Protein AF-A0A151E7N5-F1 (afdb_monomer_lite)

Sequence (223 aa):
MLESFRDRIKIINFIQLNPTHSKYLYIKHKSQVTMTLKSAIIQGFRTLANPEREFENINKRSLEKILEDYIKLLLASGLLAAVIAFIFILINSTYLNLFRGINIDYWRLINYSAGISGSLFFFYLFAGTFLFFLLSLIIRIFVRRIKYTRLISVLCYSLSPILLIGWISNKLILALGIWSAFLLIVGIRQTLKEEGKISDKSSSKIRGKSSGKGKSSRKRIKR

Secondary structure (DSSP, 8-state):
-HHHHHHHHHHHHHHHT-HHHHHHHHHHHHT-----HHHHHHHHHHHHH-HHHHHHHHTTS-HHHHHHHHHHHHHHHHHHHHHHHHHHHHHHHHHHHHHH-----HHHHHHHHHHHHHHHHHHHHHHHHHHHHHHHHHHHHH-TTS-HHHHHHHHHHHHHHHHHHTTT-HHHHHHHHHHHHHHHHHHHHHHHHHHHHHHHHHHHHHHTTSSSS----------

Radius of gyration: 28.42 Å; chains: 1; bounding box: 84×42×97 Å

Foldseek 3Di:
DVVVVVVVVVVVVVCVVCVPVVVVVVVVVVPPPVQDLVNLLVLLVVCVVCVLVVLVVLVVDDLVVLVVSLVSLLLVLLLVLLVVQLVVQVVVVVCCCVPVVDDDDVVVSNVVSNVVSVVSSVVSVCCSVVVLVVVLVVVCVVQVPADSSLLSSLSSSLCSQCSNCVSPDPVVNVVSVVSSVVSSVSSSVVRVVVVVVVVVVVVVVVVVVPPPPDDDDPPDDDD

pLDDT: mean 80.56, std 15.46, range [40.38, 96.62]

Structure (mmCIF, N/CA/C/O backbone):
data_AF-A0A151E7N5-F1
#
_entry.id   AF-A0A151E7N5-F1
#
loop_
_atom_site.group_PDB
_atom_site.id
_atom_site.type_symbol
_atom_site.label_atom_id
_atom_site.label_alt_id
_atom_site.label_comp_id
_atom_site.label_asym_id
_atom_site.label_entity_id
_atom_site.label_seq_id
_atom_site.pdbx_PDB_ins_code
_atom_site.Cartn_x
_atom_site.Cartn_y
_atom_site.Cartn_z
_atom_site.occupancy
_atom_site.B_iso_or_equiv
_atom_site.auth_seq_id
_atom_site.auth_comp_id
_atom_site.auth_asym_id
_atom_site.auth_atom_id
_atom_site.pdbx_PDB_model_num
ATOM 1 N N . MET A 1 1 ? -50.826 -0.429 -0.561 1.00 56.34 1 MET A N 1
ATOM 2 C CA . MET A 1 1 ? -50.190 0.408 -1.612 1.00 56.34 1 MET A CA 1
ATOM 3 C C . MET A 1 1 ? -50.511 1.899 -1.449 1.00 56.34 1 MET A C 1
ATOM 5 O O . MET A 1 1 ? -49.592 2.703 -1.508 1.00 56.34 1 MET A O 1
ATOM 9 N N . LEU A 1 2 ? -51.765 2.276 -1.159 1.00 55.12 2 LEU A N 1
ATOM 10 C CA . LEU A 1 2 ? -52.186 3.675 -0.943 1.00 55.12 2 LEU A CA 1
ATOM 11 C C . LEU A 1 2 ? -51.589 4.353 0.311 1.00 55.12 2 LEU A C 1
ATOM 13 O O . LEU A 1 2 ? -51.308 5.549 0.279 1.00 55.12 2 LEU A O 1
ATOM 17 N N . GLU A 1 3 ? -51.304 3.610 1.385 1.00 61.72 3 GLU A N 1
ATOM 18 C CA . GLU A 1 3 ? -50.670 4.178 2.592 1.00 61.72 3 GLU A CA 1
ATOM 19 C C . GLU A 1 3 ? -49.228 4.650 2.350 1.00 61.72 3 GLU A C 1
ATOM 21 O O . GLU A 1 3 ? -48.846 5.726 2.803 1.00 61.72 3 GLU A O 1
ATOM 26 N N . SER A 1 4 ? -48.462 3.930 1.519 1.00 62.88 4 SER A N 1
ATOM 27 C CA . SER A 1 4 ? -47.097 4.331 1.136 1.00 62.88 4 SER A CA 1
ATOM 28 C C . SER A 1 4 ? -47.070 5.651 0.357 1.00 62.88 4 SER A C 1
ATOM 30 O O . SER A 1 4 ? -46.089 6.392 0.413 1.00 62.88 4 SER A O 1
ATOM 32 N N . PHE A 1 5 ? -48.155 5.971 -0.352 1.00 65.25 5 PHE A N 1
ATOM 33 C CA . PHE A 1 5 ? -48.278 7.222 -1.095 1.00 65.25 5 PHE A CA 1
ATOM 34 C C . PHE A 1 5 ? -48.627 8.399 -0.173 1.00 65.25 5 PHE A C 1
ATOM 36 O O . PHE A 1 5 ? -48.096 9.498 -0.336 1.00 65.25 5 PHE A O 1
ATOM 43 N N . ARG A 1 6 ? -49.456 8.159 0.852 1.00 68.06 6 ARG A N 1
ATOM 44 C CA . ARG A 1 6 ? -49.858 9.180 1.830 1.00 68.06 6 ARG A CA 1
ATOM 45 C C . ARG A 1 6 ? -48.682 9.666 2.681 1.00 68.06 6 ARG A C 1
ATOM 47 O O . ARG A 1 6 ? -48.576 10.865 2.942 1.00 68.06 6 ARG A O 1
ATOM 54 N N . ASP A 1 7 ? -47.772 8.765 3.041 1.00 67.56 7 ASP A N 1
ATOM 55 C CA . ASP A 1 7 ? -46.566 9.121 3.795 1.00 67.56 7 ASP A CA 1
ATOM 56 C C . ASP A 1 7 ? -45.555 9.908 2.952 1.00 67.56 7 ASP A C 1
ATOM 58 O O . ASP A 1 7 ? -44.939 10.854 3.444 1.00 67.56 7 ASP A O 1
ATOM 62 N N . ARG A 1 8 ? -45.445 9.611 1.650 1.00 64.88 8 ARG A N 1
ATOM 63 C CA . ARG A 1 8 ? -44.581 10.374 0.731 1.00 64.88 8 ARG A CA 1
ATOM 64 C C . ARG A 1 8 ? -45.066 11.814 0.537 1.00 64.88 8 ARG A C 1
ATOM 66 O O . ARG A 1 8 ? -44.240 12.723 0.504 1.00 64.88 8 ARG A O 1
ATOM 73 N N . ILE A 1 9 ? -46.380 12.048 0.492 1.00 68.38 9 ILE A N 1
ATOM 74 C CA . ILE A 1 9 ? -46.949 13.402 0.352 1.00 68.38 9 ILE A CA 1
ATOM 75 C C . ILE A 1 9 ? -46.718 14.246 1.618 1.00 68.38 9 ILE A C 1
ATOM 77 O O . ILE A 1 9 ? -46.398 15.431 1.517 1.00 68.38 9 ILE A O 1
ATOM 81 N N . LYS A 1 10 ? -46.791 13.648 2.817 1.00 64.81 10 LYS A N 1
ATOM 82 C CA . LYS A 1 10 ? -46.472 14.361 4.069 1.00 64.81 10 LYS A CA 1
ATOM 83 C C . LYS A 1 10 ? -45.016 14.823 4.125 1.00 64.81 10 LYS A C 1
ATOM 85 O O . LYS A 1 10 ? -44.755 15.930 4.588 1.00 64.81 10 LYS A O 1
ATOM 90 N N . ILE A 1 11 ? -44.082 14.012 3.624 1.00 60.62 11 ILE A N 1
ATOM 91 C CA . ILE A 1 11 ? -42.656 14.364 3.586 1.00 60.62 11 ILE A CA 1
ATOM 92 C C . ILE A 1 11 ? -42.409 15.542 2.630 1.00 60.62 11 ILE A C 1
ATOM 94 O O . ILE A 1 11 ? -41.660 16.453 2.973 1.00 60.62 11 ILE A O 1
ATOM 98 N N . ILE A 1 12 ? -43.081 15.576 1.475 1.00 60.84 12 ILE A N 1
ATOM 99 C CA . ILE A 1 12 ? -42.933 16.663 0.492 1.00 60.84 12 ILE A CA 1
ATOM 100 C C . ILE A 1 12 ? -43.477 17.990 1.046 1.00 60.84 12 ILE A C 1
ATOM 102 O O . ILE A 1 12 ? -42.786 19.008 0.977 1.00 60.84 12 ILE A O 1
ATOM 106 N N . ASN A 1 13 ? -44.652 17.978 1.684 1.00 54.81 13 ASN A N 1
ATOM 107 C CA . ASN A 1 13 ? -45.219 19.189 2.290 1.00 54.81 13 ASN A CA 1
ATOM 108 C C . ASN A 1 13 ? -44.390 19.696 3.480 1.00 54.81 13 ASN A C 1
ATOM 110 O O . ASN A 1 13 ? -44.249 20.903 3.664 1.00 54.81 13 ASN A O 1
ATOM 114 N N . PHE A 1 14 ? -43.784 18.796 4.261 1.00 57.41 14 PHE A N 1
ATOM 115 C CA . PHE A 1 14 ? -42.907 19.188 5.367 1.00 57.41 14 PHE A CA 1
ATOM 116 C C . PHE A 1 14 ? -41.616 19.872 4.882 1.00 57.41 14 PHE A C 1
ATOM 118 O O . PHE A 1 14 ? -41.106 20.770 5.549 1.00 57.41 14 PHE A O 1
ATOM 125 N N . ILE A 1 15 ? -41.105 19.497 3.703 1.00 56.00 15 ILE A N 1
ATOM 126 C CA . ILE A 1 15 ? -39.910 20.110 3.100 1.00 56.00 15 ILE A CA 1
ATOM 127 C C . ILE A 1 15 ? -40.214 21.511 2.540 1.00 56.00 15 ILE A C 1
ATOM 129 O O . ILE A 1 15 ? -39.365 22.397 2.640 1.00 56.00 15 ILE A O 1
ATOM 133 N N . GLN A 1 16 ? -41.417 21.750 2.005 1.00 56.59 16 GLN A N 1
ATOM 134 C CA . GLN A 1 16 ? -41.803 23.071 1.483 1.00 56.59 16 GLN A CA 1
ATOM 135 C C . GLN A 1 16 ? -42.076 24.118 2.574 1.00 56.59 16 GLN A C 1
ATOM 137 O O . GLN A 1 16 ? -41.848 25.303 2.345 1.00 56.59 16 GLN A O 1
ATOM 142 N N . LEU A 1 17 ? -42.518 23.707 3.765 1.00 55.78 17 LEU A N 1
ATOM 143 C CA . LEU A 1 17 ? -42.923 24.632 4.832 1.00 55.78 17 LEU A CA 1
ATOM 144 C C . LEU A 1 17 ? -41.764 25.186 5.678 1.00 55.78 17 LEU A C 1
ATOM 146 O O . LEU A 1 17 ? -42.000 26.027 6.542 1.00 55.78 17 LEU A O 1
ATOM 150 N N . ASN A 1 18 ? -40.517 24.750 5.460 1.00 48.19 18 ASN A N 1
ATOM 151 C CA . ASN A 1 18 ? -39.382 25.208 6.268 1.00 48.19 18 ASN A CA 1
ATOM 152 C C . ASN A 1 18 ? -38.101 25.424 5.427 1.00 48.19 18 ASN A C 1
ATOM 154 O O . ASN A 1 18 ? -37.168 24.613 5.473 1.00 48.19 18 ASN A O 1
ATOM 158 N N . PRO A 1 19 ? -38.017 26.518 4.641 1.00 54.03 19 PRO A N 1
ATOM 159 C CA . PRO A 1 19 ? -36.914 26.764 3.701 1.00 54.03 19 PRO A CA 1
ATOM 160 C C . PRO A 1 19 ? -35.538 26.897 4.375 1.00 54.03 19 PRO A C 1
ATOM 162 O O . PRO A 1 19 ? -34.509 26.677 3.731 1.00 54.03 19 PRO A O 1
ATOM 165 N N . THR A 1 20 ? -35.491 27.178 5.679 1.00 51.00 20 THR A N 1
ATOM 166 C CA . THR A 1 20 ? -34.255 27.213 6.475 1.00 51.00 20 THR A CA 1
ATOM 167 C C . THR A 1 20 ? -33.633 25.826 6.647 1.00 51.00 20 THR A C 1
ATOM 169 O O . THR A 1 20 ? -32.409 25.711 6.618 1.00 51.00 20 THR A O 1
ATOM 172 N N . HIS A 1 21 ? -34.430 24.752 6.716 1.00 50.31 21 HIS A N 1
ATOM 173 C CA . HIS A 1 21 ? -33.922 23.384 6.873 1.00 50.31 21 HIS A CA 1
ATOM 174 C C . HIS A 1 21 ? -33.233 22.841 5.607 1.00 50.31 21 HIS A C 1
ATOM 176 O O . HIS A 1 21 ? -32.294 22.047 5.712 1.00 50.31 21 HIS A O 1
ATOM 182 N N . SER A 1 22 ? -33.628 23.320 4.419 1.00 50.97 22 SER A N 1
ATOM 183 C CA . SER A 1 22 ? -32.987 22.951 3.145 1.00 50.97 22 SER A CA 1
ATOM 184 C C . SER A 1 22 ? -31.546 23.474 3.045 1.00 50.97 22 SER A C 1
ATOM 186 O O . SER A 1 22 ? -30.651 22.759 2.588 1.00 50.97 22 SER A O 1
ATOM 188 N N . LYS A 1 23 ? -31.282 24.679 3.575 1.00 47.41 23 LYS A N 1
ATOM 189 C CA . LYS A 1 23 ? -29.945 25.293 3.598 1.00 47.41 23 LYS A CA 1
ATOM 190 C C . LYS A 1 23 ? -28.963 24.495 4.457 1.00 47.41 23 LYS A C 1
ATOM 192 O O . LYS A 1 23 ? -27.815 24.322 4.056 1.00 47.41 23 LYS A O 1
ATOM 197 N N . TYR A 1 24 ? -29.401 23.942 5.590 1.00 49.88 24 TYR A N 1
ATOM 198 C CA . TYR A 1 24 ? -28.535 23.121 6.448 1.00 49.88 24 TYR A CA 1
ATOM 199 C C . TYR A 1 24 ? -28.187 21.760 5.828 1.00 49.88 24 TYR A C 1
ATOM 201 O O . TYR A 1 24 ? -27.063 21.288 5.999 1.00 49.88 24 TYR A O 1
ATOM 209 N N . LEU A 1 25 ? -29.100 21.151 5.063 1.00 49.62 25 LEU A N 1
ATOM 210 C CA . LEU A 1 25 ? -28.807 19.931 4.298 1.00 49.62 25 LEU A CA 1
ATOM 211 C C . LEU A 1 25 ? -27.834 20.204 3.142 1.00 49.62 25 LEU A C 1
ATOM 213 O O . LEU A 1 25 ? -26.899 19.432 2.935 1.00 49.62 25 LEU A O 1
ATOM 217 N N . TYR A 1 26 ? -27.980 21.341 2.457 1.00 47.75 26 TYR A N 1
ATOM 218 C CA . TYR A 1 26 ? -27.100 21.721 1.349 1.00 47.75 26 TYR A CA 1
ATOM 219 C C . TYR A 1 26 ? -25.682 22.098 1.816 1.00 47.75 26 TYR A C 1
ATOM 221 O O . TYR A 1 26 ? -24.691 21.716 1.194 1.00 47.75 26 TYR A O 1
ATOM 229 N N . ILE A 1 27 ? -25.553 22.789 2.956 1.00 48.09 27 ILE A N 1
ATOM 230 C CA . ILE A 1 27 ? -24.248 23.168 3.528 1.00 48.09 27 ILE A CA 1
ATOM 231 C C . ILE A 1 27 ? -23.513 21.944 4.098 1.00 48.09 27 ILE A C 1
ATOM 233 O O . ILE A 1 27 ? -22.294 21.840 3.958 1.00 48.09 27 ILE A O 1
ATOM 237 N N . LYS A 1 28 ? -24.235 20.969 4.668 1.00 41.78 28 LYS A N 1
ATOM 238 C CA . LYS A 1 28 ? -23.626 19.731 5.177 1.00 41.78 28 LYS A CA 1
ATOM 239 C C . LYS A 1 28 ? -23.101 18.824 4.056 1.00 41.78 28 LYS A C 1
ATOM 241 O O . LYS A 1 28 ? -22.123 18.118 4.275 1.00 41.78 28 LYS A O 1
ATOM 246 N N . HIS A 1 29 ? -23.688 18.889 2.857 1.00 46.22 29 HIS A N 1
ATOM 247 C CA . HIS A 1 29 ? -23.217 18.132 1.691 1.00 46.22 29 HIS A CA 1
ATOM 248 C C . HIS A 1 29 ? -22.076 18.835 0.932 1.00 46.22 29 HIS A C 1
ATOM 250 O O . HIS A 1 29 ? -21.172 18.172 0.428 1.00 46.22 29 HIS A O 1
ATOM 256 N N . LYS A 1 30 ? -22.054 20.178 0.903 1.00 40.38 30 LYS A N 1
ATOM 257 C CA . LYS A 1 30 ? -21.012 20.969 0.214 1.00 40.38 30 LYS A CA 1
ATOM 258 C C . LYS A 1 30 ? -19.683 21.060 0.982 1.00 40.38 30 LYS A C 1
ATOM 260 O O . LYS A 1 30 ? -18.695 21.555 0.452 1.00 40.38 30 LYS A O 1
ATOM 265 N N . SER A 1 31 ? -19.642 20.537 2.210 1.00 42.09 31 SER A N 1
ATOM 266 C CA . SER A 1 31 ? -18.406 20.279 2.961 1.00 42.09 31 SER A CA 1
ATOM 267 C C . SER A 1 31 ? -17.913 18.831 2.803 1.00 42.09 31 SER A C 1
ATOM 269 O O . SER A 1 31 ? -17.140 18.330 3.619 1.00 42.09 31 SER A O 1
ATOM 271 N N . GLN A 1 32 ? -18.286 18.139 1.721 1.00 48.16 32 GLN A N 1
ATOM 272 C CA . GLN A 1 32 ? -17.385 17.141 1.146 1.00 48.16 32 GLN A CA 1
ATOM 273 C C . GLN A 1 32 ? -16.192 17.891 0.554 1.00 48.16 32 GLN A C 1
ATOM 275 O O . GLN A 1 32 ? -16.104 18.142 -0.643 1.00 48.16 32 GLN A O 1
ATOM 280 N N . VAL A 1 33 ? -15.294 18.325 1.441 1.00 53.56 33 VAL A N 1
ATOM 281 C CA . VAL A 1 33 ? -13.956 18.780 1.083 1.00 53.56 33 VAL A CA 1
ATOM 282 C C . VAL A 1 33 ? -13.362 17.648 0.260 1.00 53.56 33 VAL A C 1
ATOM 284 O O . VAL A 1 33 ? -13.034 16.603 0.823 1.00 53.56 33 VAL A O 1
ATOM 287 N N . THR A 1 34 ? -13.284 17.837 -1.057 1.00 54.62 34 THR A N 1
ATOM 288 C CA . THR A 1 34 ? -12.558 16.959 -1.969 1.00 54.62 34 THR A CA 1
ATOM 289 C C . THR A 1 34 ? -11.137 16.878 -1.438 1.00 54.62 34 THR A C 1
ATOM 291 O O . THR A 1 34 ? -10.333 17.793 -1.626 1.00 54.62 34 THR A O 1
ATOM 294 N N . MET A 1 35 ? -10.856 15.833 -0.661 1.00 60.81 35 MET A N 1
ATOM 295 C CA . MET A 1 35 ? -9.549 15.644 -0.051 1.00 60.81 35 MET A CA 1
ATOM 296 C C . MET A 1 35 ? -8.572 15.417 -1.196 1.00 60.81 35 MET A C 1
ATOM 298 O O . MET A 1 35 ? -8.740 14.502 -2.003 1.00 60.81 35 MET A O 1
ATOM 302 N N . THR A 1 36 ? -7.596 16.305 -1.328 1.00 81.19 36 THR A N 1
ATOM 303 C CA . THR A 1 36 ? -6.605 16.218 -2.395 1.00 81.19 36 THR A CA 1
ATOM 304 C C . THR A 1 36 ? -5.654 15.063 -2.099 1.00 81.19 36 THR A C 1
ATOM 306 O O . THR A 1 36 ? -5.449 14.692 -0.946 1.00 81.19 36 THR A O 1
ATOM 309 N N . LEU A 1 37 ? -5.021 14.486 -3.121 1.00 79.06 37 LEU A N 1
ATOM 310 C CA . LEU A 1 37 ? -4.024 13.425 -2.923 1.00 79.06 37 LEU A CA 1
ATOM 311 C C . LEU A 1 37 ? -2.945 13.822 -1.889 1.00 79.06 37 LEU A C 1
ATOM 313 O O . LEU A 1 37 ? -2.513 13.013 -1.068 1.00 79.06 37 LEU A O 1
ATOM 317 N N . LYS A 1 38 ? -2.591 15.112 -1.866 1.00 83.44 38 LYS A N 1
ATOM 318 C CA . LYS A 1 38 ? -1.681 15.717 -0.892 1.00 83.44 38 LYS A CA 1
ATOM 319 C C . LYS A 1 38 ? -2.128 15.496 0.558 1.00 83.44 38 LYS A C 1
ATOM 321 O O . LYS A 1 38 ? -1.281 15.217 1.403 1.00 83.44 38 LYS A O 1
ATOM 326 N N . SER A 1 39 ? -3.423 15.600 0.868 1.00 81.25 39 SER A N 1
ATOM 327 C CA . SER A 1 39 ? -3.900 15.395 2.240 1.00 81.25 39 SER A CA 1
ATOM 328 C C . SER A 1 39 ? -3.778 13.939 2.681 1.00 81.25 39 SER A C 1
ATOM 330 O O . SER A 1 39 ? -3.397 13.704 3.824 1.00 81.25 39 SER A O 1
ATOM 332 N N . ALA A 1 40 ? -4.023 12.980 1.782 1.00 80.56 40 ALA A N 1
ATOM 333 C CA . ALA A 1 40 ? -3.872 11.554 2.078 1.00 80.56 40 ALA A CA 1
ATOM 334 C C . ALA A 1 40 ? -2.403 11.192 2.372 1.00 80.56 40 ALA A C 1
ATOM 336 O O . ALA A 1 40 ? -2.112 10.512 3.356 1.00 80.56 40 ALA A O 1
ATOM 337 N N . ILE A 1 41 ? -1.463 11.735 1.588 1.00 82.88 41 ILE A N 1
ATOM 338 C CA . ILE A 1 41 ? -0.018 11.546 1.800 1.00 82.88 41 ILE A CA 1
ATOM 339 C C . ILE A 1 41 ? 0.432 12.159 3.129 1.00 82.88 41 ILE A C 1
ATOM 341 O O . ILE A 1 41 ? 1.043 11.474 3.949 1.00 82.88 41 ILE A O 1
ATOM 345 N N . ILE A 1 42 ? 0.101 13.435 3.374 1.00 83.94 42 ILE A N 1
ATOM 346 C CA . ILE A 1 42 ? 0.452 14.122 4.629 1.00 83.94 42 ILE A CA 1
ATOM 347 C C . ILE A 1 42 ? -0.098 13.349 5.822 1.00 83.94 42 ILE A C 1
ATOM 349 O O . ILE A 1 42 ? 0.575 13.218 6.844 1.00 83.94 42 ILE A O 1
ATOM 353 N N . GLN A 1 43 ? -1.318 12.836 5.702 1.00 78.06 43 GLN A N 1
ATOM 354 C CA . GLN A 1 43 ? -1.922 12.082 6.776 1.00 78.06 43 GLN A CA 1
ATOM 355 C C . GLN A 1 43 ? -1.200 10.761 7.036 1.00 78.06 43 GLN A C 1
ATOM 357 O O . GLN A 1 43 ? -0.923 10.468 8.196 1.00 78.06 43 GLN A O 1
ATOM 362 N N . GLY A 1 44 ? -0.816 10.012 6.000 1.00 75.81 44 GLY A N 1
ATOM 363 C CA . GLY A 1 44 ? -0.022 8.798 6.189 1.00 75.81 44 GLY A CA 1
ATOM 364 C C . GLY A 1 44 ? 1.330 9.073 6.867 1.00 75.81 44 GLY A C 1
ATOM 365 O O . GLY A 1 44 ? 1.717 8.338 7.775 1.00 75.81 44 GLY A O 1
ATOM 366 N N . PHE A 1 45 ? 1.995 10.189 6.542 1.00 82.31 45 PHE A N 1
ATOM 367 C CA . PHE A 1 45 ? 3.199 10.633 7.263 1.00 82.31 45 PHE A CA 1
ATOM 368 C C . PHE A 1 45 ? 2.925 11.051 8.715 1.00 82.31 45 PHE A C 1
ATOM 370 O O . PHE A 1 45 ? 3.736 10.784 9.601 1.00 82.31 45 PHE A O 1
ATOM 377 N N . ARG A 1 46 ? 1.776 11.668 9.009 1.00 82.69 46 ARG A N 1
ATOM 378 C CA . ARG A 1 46 ? 1.391 11.978 10.397 1.00 82.69 46 ARG A CA 1
ATOM 379 C C . ARG A 1 46 ? 1.130 10.721 11.217 1.00 82.69 46 ARG A C 1
ATOM 381 O O . ARG A 1 46 ? 1.543 10.670 12.372 1.00 82.69 46 ARG A O 1
ATOM 388 N N . THR A 1 47 ? 0.506 9.706 10.620 1.00 76.38 47 THR A N 1
ATOM 389 C CA . THR A 1 47 ? 0.299 8.400 11.262 1.00 76.38 47 THR A CA 1
ATOM 390 C C . THR A 1 47 ? 1.629 7.726 11.596 1.00 76.38 47 THR A C 1
ATOM 392 O O . THR A 1 47 ? 1.742 7.106 12.649 1.00 76.38 47 THR A O 1
ATOM 395 N N . LEU A 1 48 ? 2.650 7.899 10.751 1.00 78.44 48 LEU A N 1
ATOM 396 C CA . LEU A 1 48 ? 4.014 7.444 11.032 1.00 78.44 48 LEU A CA 1
ATOM 397 C C . LEU A 1 48 ? 4.637 8.164 12.240 1.00 78.44 48 LEU A C 1
ATOM 399 O O . LEU A 1 48 ? 5.278 7.517 13.061 1.00 78.44 48 LEU A O 1
ATOM 403 N N . ALA A 1 49 ? 4.432 9.478 12.367 1.00 83.19 49 ALA A N 1
ATOM 404 C CA . ALA A 1 49 ? 5.058 10.285 13.416 1.00 83.19 49 ALA A CA 1
ATOM 405 C C . ALA A 1 49 ? 4.377 10.175 14.794 1.00 83.19 49 ALA A C 1
ATOM 407 O O . ALA A 1 49 ? 5.059 10.156 15.811 1.00 83.19 49 ALA A O 1
ATOM 408 N N . ASN A 1 50 ? 3.040 10.149 14.849 1.00 85.75 50 ASN A N 1
ATOM 409 C CA . ASN A 1 50 ? 2.270 10.131 16.101 1.00 85.75 50 ASN A CA 1
ATOM 410 C C . ASN A 1 50 ? 1.030 9.228 15.979 1.00 85.75 50 ASN A C 1
ATOM 412 O O . ASN A 1 50 ? -0.098 9.727 15.873 1.00 85.75 50 ASN A O 1
ATOM 416 N N . PRO A 1 51 ? 1.208 7.897 16.011 1.00 81.44 51 PRO A N 1
ATOM 417 C CA . PRO A 1 51 ? 0.132 6.957 15.717 1.00 81.44 51 PRO A CA 1
ATOM 418 C C .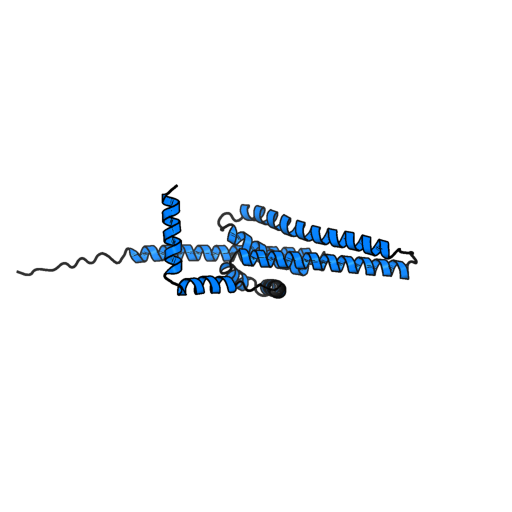 PRO A 1 51 ? -1.014 7.034 16.725 1.00 81.44 51 PRO A C 1
ATOM 420 O O . PRO A 1 51 ? -2.178 6.999 16.335 1.00 81.44 51 PRO A O 1
ATOM 423 N N . GLU A 1 52 ? -0.710 7.210 18.012 1.00 83.38 52 GLU A N 1
ATOM 424 C CA . GLU A 1 52 ? -1.730 7.193 19.061 1.00 83.38 52 GLU A CA 1
ATOM 425 C C . GLU A 1 52 ? -2.760 8.319 18.925 1.00 83.38 52 GLU A C 1
ATOM 427 O O . GLU A 1 52 ? -3.955 8.080 19.083 1.00 83.38 52 GLU A O 1
ATOM 432 N N . ARG A 1 53 ? -2.308 9.538 18.606 1.00 82.75 53 ARG A N 1
ATOM 433 C CA . ARG A 1 53 ? -3.192 10.702 18.435 1.00 82.75 53 ARG A CA 1
ATOM 434 C C . ARG A 1 53 ? -4.035 10.594 17.169 1.00 82.75 53 ARG A C 1
ATOM 436 O O . ARG A 1 53 ? -5.181 11.037 17.146 1.00 82.75 53 ARG A O 1
ATOM 443 N N . GLU A 1 54 ? -3.472 10.022 16.107 1.00 83.56 54 GLU A N 1
ATOM 444 C CA . GLU A 1 54 ? -4.203 9.830 14.857 1.00 83.56 54 GLU A CA 1
ATOM 445 C C . GLU A 1 54 ? -5.292 8.764 15.014 1.00 83.56 54 GLU A C 1
ATOM 447 O O . GLU A 1 54 ? -6.414 9.001 14.577 1.00 83.56 54 GLU A O 1
ATOM 452 N N . PHE A 1 55 ? -5.042 7.661 15.724 1.00 83.25 55 PHE A N 1
ATOM 453 C CA . PHE A 1 55 ? -6.077 6.658 16.011 1.00 83.25 55 PHE A CA 1
ATOM 454 C C . PHE A 1 55 ? -7.243 7.196 16.861 1.00 83.25 55 PHE A C 1
ATOM 456 O O . PHE A 1 55 ? -8.399 6.901 16.547 1.00 83.25 55 PHE A O 1
ATOM 463 N N . GLU A 1 56 ? -6.998 8.092 17.822 1.00 81.75 56 GLU A N 1
ATOM 464 C CA . GLU A 1 56 ? -8.082 8.804 18.525 1.00 81.75 56 GLU A CA 1
ATOM 465 C C . GLU A 1 56 ? -8.909 9.711 17.593 1.00 81.75 56 GLU A C 1
ATOM 467 O O . GLU A 1 56 ? -10.120 9.884 17.768 1.00 81.75 56 GLU A O 1
ATOM 472 N N . ASN A 1 57 ? -8.278 10.302 16.576 1.00 81.94 57 ASN A N 1
ATOM 473 C CA . ASN A 1 57 ? -8.968 11.124 15.581 1.00 81.94 57 ASN A CA 1
ATOM 474 C C . ASN A 1 57 ? -9.709 10.283 14.533 1.00 81.94 57 ASN A C 1
ATOM 476 O O . ASN A 1 57 ? -10.756 10.704 14.037 1.00 81.94 57 ASN A O 1
ATOM 480 N N . ILE A 1 58 ? -9.208 9.089 14.221 1.00 76.06 58 ILE A N 1
ATOM 481 C CA . ILE A 1 58 ? -9.813 8.139 13.283 1.00 76.06 58 ILE A CA 1
ATOM 482 C C . ILE A 1 58 ? -11.179 7.676 13.779 1.00 76.06 58 ILE A C 1
ATOM 484 O O . ILE A 1 58 ? -12.122 7.630 12.992 1.00 76.06 58 ILE A O 1
ATOM 488 N N . ASN A 1 59 ? -11.331 7.442 15.085 1.00 72.81 59 ASN A N 1
ATOM 489 C CA . ASN A 1 59 ? -12.614 7.045 15.672 1.00 72.81 59 ASN A CA 1
ATOM 490 C C . ASN A 1 59 ? -13.713 8.115 15.534 1.00 72.81 59 ASN A C 1
ATOM 492 O O . ASN A 1 59 ? -14.895 7.809 15.698 1.00 72.81 59 ASN A O 1
ATOM 496 N N . LYS A 1 60 ? -13.343 9.357 15.192 1.00 82.56 60 LYS A N 1
ATOM 497 C CA . LYS A 1 60 ? -14.269 10.470 14.923 1.00 82.56 60 LYS A CA 1
ATOM 498 C C . LYS A 1 60 ? -14.604 10.633 13.435 1.00 82.56 60 LYS A C 1
ATOM 500 O O . LYS A 1 60 ? -15.521 11.384 13.108 1.00 82.56 60 LYS A O 1
ATOM 505 N N . ARG A 1 61 ? -13.865 9.984 12.527 1.00 83.25 61 ARG A N 1
ATOM 506 C CA . ARG A 1 61 ? -14.064 10.087 11.071 1.00 83.25 61 ARG A CA 1
ATOM 507 C C . ARG A 1 61 ? -15.039 9.026 10.561 1.00 83.25 61 ARG A C 1
ATOM 509 O O . ARG A 1 61 ? -15.168 7.951 11.139 1.00 83.25 61 ARG A O 1
ATOM 516 N N . SER A 1 62 ? -15.715 9.324 9.450 1.00 88.00 62 SER A N 1
ATOM 517 C CA . SER A 1 62 ? -16.534 8.335 8.746 1.00 88.00 62 SER A CA 1
ATOM 518 C C . SER A 1 62 ? -15.654 7.298 8.047 1.00 88.00 62 SER A C 1
ATOM 520 O O . SER A 1 62 ? -14.574 7.619 7.547 1.00 88.00 62 SER A O 1
ATOM 522 N N . LEU A 1 63 ? -16.140 6.056 7.984 1.00 86.81 63 LEU A N 1
ATOM 523 C CA . LEU A 1 63 ? -15.464 4.957 7.288 1.00 86.81 63 LEU A CA 1
ATOM 524 C C . LEU A 1 63 ? -15.240 5.273 5.804 1.00 86.81 63 LEU A C 1
ATOM 526 O O . LEU A 1 63 ? -14.170 4.992 5.281 1.00 86.81 63 LEU A O 1
ATOM 530 N N . GLU A 1 64 ? -16.216 5.913 5.160 1.00 88.06 64 GLU A N 1
ATOM 531 C CA . GLU A 1 64 ? -16.140 6.331 3.755 1.00 88.06 64 GLU A CA 1
ATOM 532 C C . GLU A 1 64 ? -14.897 7.178 3.478 1.00 88.06 64 GLU A C 1
ATOM 534 O O . GLU A 1 64 ? -14.147 6.890 2.551 1.00 88.06 64 GLU A O 1
ATOM 539 N N . LYS A 1 65 ? -14.623 8.169 4.337 1.00 87.25 65 LYS A N 1
ATOM 540 C CA . LYS A 1 65 ? -13.479 9.071 4.173 1.00 87.25 65 LYS A CA 1
ATOM 541 C C . LYS A 1 65 ? -12.146 8.339 4.326 1.00 87.25 65 LYS A C 1
ATOM 543 O O . LYS A 1 65 ? -11.188 8.626 3.623 1.00 87.25 65 LYS A O 1
ATOM 548 N N . ILE A 1 66 ? -12.093 7.385 5.252 1.00 88.81 66 ILE A N 1
ATOM 549 C CA . ILE A 1 66 ? -10.894 6.584 5.520 1.00 88.81 66 ILE A CA 1
ATOM 550 C C . ILE A 1 66 ? -10.603 5.645 4.349 1.00 88.81 66 ILE A C 1
ATOM 552 O O . ILE A 1 66 ? -9.455 5.507 3.930 1.00 88.81 66 ILE A O 1
ATOM 556 N N . LEU A 1 67 ? -11.648 5.016 3.815 1.00 91.00 67 LEU A N 1
ATOM 557 C CA . LEU A 1 67 ? -11.537 4.149 2.654 1.00 91.00 67 LEU A CA 1
ATOM 558 C C . LEU A 1 67 ? -11.125 4.946 1.409 1.00 91.00 67 LEU A C 1
ATOM 560 O O . LEU A 1 67 ? -10.279 4.492 0.646 1.00 91.00 67 LEU A O 1
ATOM 564 N N . GLU A 1 68 ? -11.667 6.152 1.232 1.00 90.75 68 GLU A N 1
ATOM 565 C CA . GLU A 1 68 ? -11.272 7.072 0.164 1.00 90.75 68 GLU A CA 1
ATOM 566 C C . GLU A 1 68 ? -9.782 7.444 0.256 1.00 90.75 68 GLU A C 1
ATOM 568 O O . GLU A 1 68 ? -9.073 7.389 -0.751 1.00 90.75 68 GLU A O 1
ATOM 573 N N . ASP A 1 69 ? -9.287 7.768 1.456 1.00 89.25 69 ASP A N 1
ATOM 574 C CA . ASP A 1 69 ? -7.868 8.060 1.694 1.00 89.25 69 ASP A CA 1
ATOM 575 C C . ASP A 1 69 ? -6.983 6.850 1.337 1.00 89.25 69 ASP A C 1
ATOM 577 O O . ASP A 1 69 ? -5.960 7.000 0.662 1.00 89.25 69 ASP A O 1
ATOM 581 N N . TYR A 1 70 ? -7.405 5.642 1.725 1.00 91.56 70 TYR A N 1
ATOM 582 C CA . TYR A 1 70 ? -6.714 4.394 1.395 1.00 91.56 70 TYR A CA 1
ATOM 583 C C . TYR A 1 70 ? -6.672 4.134 -0.117 1.00 91.56 70 TYR A C 1
ATOM 585 O O . TYR A 1 70 ? -5.604 3.865 -0.664 1.00 91.56 70 TYR A O 1
ATOM 593 N N . ILE A 1 71 ? -7.806 4.258 -0.815 1.00 93.38 71 ILE A N 1
ATOM 594 C CA . ILE A 1 71 ? -7.886 4.038 -2.268 1.00 93.38 71 ILE A CA 1
ATOM 595 C C . ILE A 1 71 ? -6.995 5.038 -3.012 1.00 93.38 71 ILE A C 1
ATOM 597 O O . ILE A 1 71 ? -6.280 4.655 -3.936 1.00 93.38 71 ILE A O 1
ATOM 601 N N . LYS A 1 72 ? -6.980 6.310 -2.596 1.00 92.62 72 LYS A N 1
ATOM 602 C CA . LYS A 1 72 ? -6.098 7.328 -3.187 1.00 92.62 72 LYS A CA 1
ATOM 603 C C . LYS A 1 72 ? -4.624 6.999 -2.984 1.00 92.62 72 LYS A C 1
ATOM 605 O O . LYS A 1 72 ? -3.846 7.137 -3.925 1.00 92.62 72 LYS A O 1
ATOM 610 N N . LEU A 1 73 ? -4.239 6.554 -1.787 1.00 91.69 73 LEU A N 1
ATOM 611 C CA . LEU A 1 73 ? -2.873 6.105 -1.511 1.00 91.69 73 LEU A CA 1
ATOM 612 C C . LEU A 1 73 ? -2.501 4.874 -2.342 1.00 91.69 73 LEU A C 1
ATOM 614 O O . LEU A 1 73 ? -1.387 4.799 -2.859 1.00 91.69 73 LEU A O 1
ATOM 618 N N . LEU A 1 74 ? -3.427 3.934 -2.520 1.00 94.00 74 LEU A N 1
ATOM 619 C CA . LEU A 1 74 ? -3.216 2.748 -3.342 1.00 94.00 74 LEU A CA 1
ATOM 620 C C . LEU A 1 74 ? -3.024 3.104 -4.823 1.00 94.00 74 LEU A C 1
ATOM 622 O O . LEU A 1 74 ? -2.068 2.649 -5.445 1.00 94.00 74 LEU A O 1
ATOM 626 N N . LEU A 1 75 ? -3.872 3.977 -5.370 1.00 94.12 75 LEU A N 1
ATOM 627 C CA . LEU A 1 75 ? -3.732 4.471 -6.742 1.00 94.12 75 LEU A CA 1
ATOM 628 C C . LEU A 1 75 ? -2.414 5.222 -6.940 1.00 94.12 75 LEU A C 1
ATOM 630 O O . LEU A 1 75 ? -1.707 4.979 -7.914 1.00 94.12 75 LEU A O 1
ATOM 634 N N . ALA A 1 76 ? -2.065 6.113 -6.010 1.00 92.25 76 ALA A N 1
ATOM 635 C CA . ALA A 1 76 ? -0.838 6.891 -6.101 1.00 92.25 76 ALA A CA 1
ATOM 636 C C . ALA A 1 76 ? 0.413 6.017 -5.992 1.00 92.25 76 ALA A C 1
ATOM 638 O O . ALA A 1 76 ? 1.338 6.191 -6.777 1.00 92.25 76 ALA A O 1
ATOM 639 N N . SER A 1 77 ? 0.434 5.061 -5.062 1.00 92.12 77 SER A N 1
ATOM 640 C CA . SER A 1 77 ? 1.557 4.132 -4.902 1.00 92.12 77 SER A CA 1
ATOM 641 C C . SER A 1 77 ? 1.722 3.215 -6.110 1.00 92.12 77 SER A C 1
ATOM 643 O O . SER A 1 77 ? 2.836 3.084 -6.612 1.00 92.12 77 SER A O 1
ATOM 645 N N . GLY A 1 78 ? 0.628 2.654 -6.635 1.00 94.31 78 GLY A N 1
ATOM 646 C CA . GLY A 1 78 ? 0.658 1.849 -7.854 1.00 94.31 78 GLY A CA 1
ATOM 647 C C . GLY A 1 78 ? 1.165 2.645 -9.056 1.00 94.31 78 GLY A C 1
ATOM 648 O O . GLY A 1 78 ? 2.030 2.168 -9.788 1.00 94.31 78 GLY A O 1
ATOM 649 N N . LEU A 1 79 ? 0.665 3.873 -9.250 1.00 94.81 79 LEU A N 1
ATOM 650 C CA . LEU A 1 79 ? 1.086 4.735 -10.359 1.00 94.81 79 LEU A CA 1
ATOM 651 C C . LEU A 1 79 ? 2.572 5.084 -10.253 1.00 94.81 79 LEU A C 1
ATOM 653 O O . LEU A 1 79 ? 3.305 5.020 -11.236 1.00 94.81 79 LEU A O 1
ATOM 657 N N . LEU A 1 80 ? 3.025 5.429 -9.051 1.00 93.19 80 LEU A N 1
ATOM 658 C CA . LEU A 1 80 ? 4.404 5.823 -8.815 1.00 93.19 80 LEU A CA 1
ATOM 659 C C . LEU A 1 80 ? 5.369 4.642 -8.997 1.00 93.19 80 LEU A C 1
ATOM 661 O O . LEU A 1 80 ? 6.397 4.795 -9.655 1.00 93.19 80 LEU A O 1
ATOM 665 N N . ALA A 1 81 ? 5.004 3.449 -8.517 1.00 92.19 81 ALA A N 1
ATOM 666 C CA . ALA A 1 81 ? 5.758 2.222 -8.762 1.00 92.19 81 ALA A CA 1
ATOM 667 C C . ALA A 1 81 ? 5.860 1.906 -10.265 1.00 92.19 81 ALA A C 1
ATOM 669 O O . ALA A 1 81 ? 6.939 1.578 -10.759 1.00 92.19 81 ALA A O 1
ATOM 670 N N . ALA A 1 82 ? 4.762 2.069 -11.009 1.00 94.88 82 ALA A N 1
ATOM 671 C CA . ALA A 1 82 ? 4.723 1.843 -12.449 1.00 94.88 82 ALA A CA 1
ATOM 672 C C . ALA A 1 82 ? 5.628 2.821 -13.217 1.00 94.88 82 ALA A C 1
ATOM 674 O O . ALA A 1 82 ? 6.417 2.394 -14.064 1.00 94.88 82 ALA A O 1
ATOM 675 N N . VAL A 1 83 ? 5.567 4.118 -12.898 1.00 95.56 83 VAL A N 1
ATOM 676 C CA . VAL A 1 83 ? 6.410 5.154 -13.521 1.00 95.56 83 VAL A CA 1
ATOM 677 C C . VAL A 1 83 ? 7.890 4.901 -13.242 1.00 95.56 83 VAL A C 1
ATOM 679 O O . VAL A 1 83 ? 8.714 4.970 -14.152 1.00 95.56 83 VAL A O 1
ATOM 682 N N . ILE A 1 84 ? 8.241 4.562 -12.002 1.00 93.50 84 ILE A N 1
ATOM 683 C CA . ILE A 1 84 ? 9.632 4.284 -11.635 1.00 93.50 84 ILE A CA 1
ATOM 684 C C . ILE A 1 84 ? 10.142 3.032 -12.343 1.00 93.50 84 ILE A C 1
ATOM 686 O O . ILE A 1 84 ? 11.248 3.057 -12.876 1.00 93.50 84 ILE A O 1
ATOM 690 N N . ALA A 1 85 ? 9.340 1.967 -12.407 1.00 92.88 85 ALA A N 1
ATOM 691 C CA . ALA A 1 85 ? 9.701 0.760 -13.143 1.00 92.88 85 ALA A CA 1
ATOM 692 C C . ALA A 1 85 ? 9.940 1.060 -14.631 1.00 92.88 85 ALA A C 1
ATOM 694 O O . ALA A 1 85 ? 10.934 0.607 -15.194 1.00 92.88 85 ALA A O 1
ATOM 695 N N . PHE A 1 86 ? 9.081 1.877 -15.248 1.00 96.06 86 PHE A N 1
ATOM 696 C CA . PHE A 1 86 ? 9.243 2.311 -16.635 1.00 96.06 86 PHE A CA 1
ATOM 697 C C . PHE A 1 86 ? 10.580 3.035 -16.851 1.00 96.06 86 PHE A C 1
ATOM 699 O O . PHE A 1 86 ? 11.369 2.642 -17.709 1.00 96.06 86 PHE A O 1
ATOM 706 N N . ILE A 1 87 ? 10.871 4.047 -16.026 1.00 95.75 87 ILE A N 1
ATOM 707 C CA . ILE A 1 87 ? 12.122 4.818 -16.098 1.00 95.75 87 ILE A CA 1
ATOM 708 C C . ILE A 1 87 ? 13.335 3.911 -15.866 1.00 95.75 87 ILE A C 1
ATOM 710 O O . ILE A 1 87 ? 14.319 3.989 -16.601 1.00 95.75 87 ILE A O 1
ATOM 714 N N . PHE A 1 88 ? 13.265 3.022 -14.875 1.00 94.06 88 PHE A N 1
ATOM 715 C CA 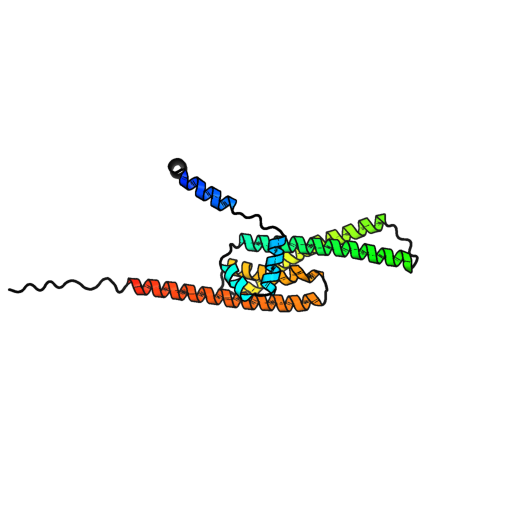. PHE A 1 88 ? 14.347 2.101 -14.545 1.00 94.06 88 PHE A CA 1
ATOM 716 C C . PHE A 1 88 ? 14.686 1.170 -15.716 1.00 94.06 88 PHE A C 1
ATOM 718 O O . PHE A 1 88 ? 15.862 0.998 -16.036 1.00 94.06 88 PHE A O 1
ATOM 725 N N . ILE A 1 89 ? 13.677 0.621 -16.402 1.00 94.31 89 ILE A N 1
ATOM 726 C CA . ILE A 1 89 ? 13.884 -0.238 -17.578 1.00 94.31 89 ILE A CA 1
ATOM 727 C C . ILE A 1 89 ? 14.553 0.545 -18.713 1.00 94.31 89 ILE A C 1
ATOM 729 O O . ILE A 1 89 ? 15.499 0.039 -19.324 1.00 94.31 89 ILE A O 1
ATOM 733 N N . LEU A 1 90 ? 14.113 1.781 -18.973 1.00 94.94 90 LEU A N 1
ATOM 734 C CA . LEU A 1 90 ? 14.699 2.627 -20.016 1.00 94.94 90 LEU A CA 1
ATOM 735 C C . LEU A 1 90 ? 16.162 2.981 -19.723 1.00 94.94 90 LEU A C 1
ATOM 737 O O . LEU A 1 90 ? 17.011 2.845 -20.607 1.00 94.94 90 LEU A O 1
ATOM 741 N N . ILE A 1 91 ? 16.474 3.387 -18.489 1.00 95.12 91 ILE A N 1
ATOM 742 C CA . ILE A 1 91 ? 17.845 3.716 -18.074 1.00 95.12 91 ILE A CA 1
ATOM 743 C C . ILE A 1 91 ? 18.736 2.477 -18.172 1.00 95.12 91 ILE A C 1
ATOM 745 O O . ILE A 1 91 ? 19.805 2.540 -18.776 1.00 95.12 91 ILE A O 1
ATOM 749 N N . ASN A 1 92 ? 18.285 1.342 -17.631 1.00 92.38 92 ASN A N 1
ATOM 750 C CA . ASN A 1 92 ? 19.063 0.106 -17.637 1.00 92.38 92 ASN A CA 1
ATOM 751 C C . ASN A 1 92 ? 19.339 -0.386 -19.067 1.00 92.38 92 ASN A C 1
ATOM 753 O O . ASN A 1 92 ? 20.448 -0.804 -19.383 1.00 92.38 92 ASN A O 1
ATOM 757 N N . SER A 1 93 ? 18.360 -0.274 -19.962 1.00 91.19 93 SER A N 1
ATOM 758 C CA . SER A 1 93 ? 18.528 -0.669 -21.365 1.00 91.19 93 SER A CA 1
ATOM 759 C C . SER A 1 93 ? 19.444 0.290 -22.127 1.00 91.19 93 SER A C 1
ATOM 761 O O . SER A 1 93 ? 20.291 -0.151 -22.898 1.00 91.19 93 SER A O 1
ATOM 763 N N . THR A 1 94 ? 19.344 1.596 -21.866 1.00 91.31 94 THR A N 1
ATOM 764 C CA . THR A 1 94 ? 20.251 2.598 -22.451 1.00 91.31 94 THR A CA 1
ATOM 765 C C . THR A 1 94 ? 21.692 2.373 -21.996 1.00 91.31 94 THR A C 1
ATOM 767 O O . THR A 1 94 ? 22.610 2.426 -22.811 1.00 91.31 94 THR A O 1
ATOM 770 N N . TYR A 1 95 ? 21.890 2.043 -20.717 1.00 92.25 95 TYR A N 1
ATOM 771 C CA . TYR A 1 95 ? 23.190 1.649 -20.179 1.00 92.25 95 TYR A CA 1
ATOM 772 C C . TYR A 1 95 ? 23.748 0.405 -20.893 1.00 92.25 95 TYR A C 1
ATOM 774 O O . TYR A 1 95 ? 24.906 0.394 -21.305 1.00 92.25 95 TYR A O 1
ATOM 782 N N . LEU A 1 96 ? 22.925 -0.627 -21.108 1.00 89.94 96 LEU A N 1
ATOM 783 C CA . LEU A 1 96 ? 23.345 -1.832 -21.831 1.00 89.94 96 LEU A CA 1
ATOM 784 C C . LEU A 1 96 ? 23.714 -1.549 -23.296 1.00 89.94 96 LEU A C 1
ATOM 786 O O . LEU A 1 96 ? 24.699 -2.105 -23.775 1.00 89.94 96 LEU A O 1
ATOM 790 N N . ASN A 1 97 ? 22.979 -0.675 -23.990 1.00 89.44 97 ASN A N 1
ATOM 791 C CA . ASN A 1 97 ? 23.314 -0.292 -25.364 1.00 89.44 97 ASN A CA 1
ATOM 792 C C . ASN A 1 97 ? 24.675 0.426 -25.424 1.00 89.44 97 ASN A C 1
ATOM 794 O O . ASN A 1 97 ? 25.576 -0.006 -26.139 1.00 89.44 97 ASN A O 1
ATOM 798 N N . LEU A 1 98 ? 24.864 1.462 -24.596 1.00 89.19 98 LEU A N 1
ATOM 799 C CA . LEU A 1 98 ? 26.075 2.291 -24.608 1.00 89.19 98 LEU A CA 1
ATOM 800 C C . LEU A 1 98 ? 27.339 1.535 -24.180 1.00 89.19 98 LEU A C 1
ATOM 802 O O . LEU A 1 98 ? 28.387 1.703 -24.794 1.00 89.19 98 LEU A O 1
ATOM 806 N N . PHE A 1 99 ? 27.257 0.715 -23.129 1.00 91.62 99 PHE A N 1
ATOM 807 C CA . PHE A 1 99 ? 28.445 0.097 -22.526 1.00 91.62 99 PHE A CA 1
ATOM 808 C C . PHE A 1 99 ? 28.703 -1.340 -22.979 1.00 91.62 99 PHE A C 1
ATOM 810 O O . PHE A 1 99 ? 29.802 -1.849 -22.765 1.00 91.62 99 PHE A O 1
ATOM 817 N N . ARG A 1 100 ? 27.716 -2.019 -23.577 1.00 85.19 100 ARG A N 1
ATOM 818 C CA . ARG A 1 100 ? 27.870 -3.405 -24.057 1.00 85.19 100 ARG A CA 1
ATOM 819 C C . ARG A 1 100 ? 27.673 -3.564 -25.562 1.00 85.19 100 ARG A C 1
ATOM 821 O O . ARG A 1 100 ? 27.752 -4.688 -26.046 1.00 85.19 100 ARG A O 1
ATOM 828 N N . GLY A 1 101 ? 27.416 -2.474 -26.290 1.00 86.50 101 GLY A N 1
ATOM 829 C CA . GLY A 1 101 ? 27.269 -2.487 -27.749 1.00 86.50 101 GLY A CA 1
ATOM 830 C C . GLY A 1 101 ? 26.069 -3.298 -28.247 1.00 86.50 101 GLY A C 1
ATOM 831 O O . GLY A 1 101 ? 26.061 -3.749 -29.390 1.00 86.50 101 GLY A O 1
ATOM 832 N N . ILE A 1 102 ? 25.068 -3.534 -27.393 1.00 87.94 102 ILE A N 1
ATOM 833 C CA . ILE A 1 102 ? 23.858 -4.271 -27.765 1.00 87.94 102 ILE A CA 1
ATOM 834 C C . ILE A 1 102 ? 22.942 -3.314 -28.522 1.00 87.94 102 ILE A C 1
ATOM 836 O O . ILE A 1 102 ? 22.393 -2.402 -27.916 1.00 87.94 102 ILE A O 1
ATOM 840 N N . ASN A 1 103 ? 22.730 -3.543 -29.818 1.00 89.25 103 ASN A N 1
ATOM 841 C CA . ASN A 1 103 ? 21.824 -2.717 -30.613 1.00 89.25 103 ASN A CA 1
ATOM 842 C C . ASN A 1 103 ? 20.360 -2.972 -30.201 1.00 89.25 103 ASN A C 1
ATOM 844 O O . ASN A 1 103 ? 19.816 -4.050 -30.449 1.00 89.25 103 ASN A O 1
ATOM 848 N N . ILE A 1 104 ? 19.736 -1.996 -29.538 1.00 89.25 104 ILE A N 1
ATOM 849 C CA . ILE A 1 104 ? 18.362 -2.094 -29.030 1.00 89.25 104 ILE A CA 1
ATOM 850 C C . ILE A 1 104 ? 17.428 -1.252 -29.899 1.00 89.25 104 ILE A C 1
ATOM 852 O O . ILE A 1 104 ? 17.632 -0.053 -30.071 1.00 89.25 104 ILE A O 1
ATOM 856 N N . ASP A 1 105 ? 16.341 -1.867 -30.368 1.00 94.31 105 ASP A N 1
ATOM 857 C CA . ASP A 1 105 ? 15.214 -1.148 -30.963 1.00 94.31 105 ASP A CA 1
ATOM 858 C C . ASP A 1 105 ? 14.416 -0.417 -29.868 1.00 94.31 105 ASP A C 1
ATOM 860 O O . ASP A 1 105 ? 13.651 -1.020 -29.104 1.00 94.31 105 ASP A O 1
ATOM 864 N N . TYR A 1 106 ? 14.610 0.901 -29.786 1.00 90.88 106 TYR A N 1
ATOM 865 C CA . TYR A 1 106 ? 13.996 1.758 -28.773 1.00 90.88 106 TYR A CA 1
ATOM 866 C C . TYR A 1 106 ? 12.466 1.800 -28.849 1.00 90.88 106 TYR A C 1
ATOM 868 O O . TYR A 1 106 ? 11.819 1.929 -27.809 1.00 90.88 106 TYR A O 1
ATOM 876 N N . TRP A 1 107 ? 11.861 1.636 -30.029 1.00 94.75 107 TRP A N 1
ATOM 877 C CA . TRP A 1 107 ? 10.399 1.614 -30.149 1.00 94.75 107 TRP A CA 1
ATOM 878 C C . TRP A 1 107 ? 9.816 0.357 -29.517 1.00 94.75 107 TRP A C 1
ATOM 880 O O . TRP A 1 107 ? 8.868 0.422 -28.726 1.00 94.75 107 TRP A O 1
ATOM 890 N N . ARG A 1 108 ? 10.437 -0.792 -29.800 1.00 93.12 108 ARG A N 1
ATOM 891 C CA . ARG A 1 108 ? 10.070 -2.062 -29.173 1.00 93.12 108 ARG A CA 1
ATOM 892 C C . ARG A 1 108 ? 10.312 -2.028 -27.664 1.00 93.12 108 ARG A C 1
ATOM 894 O O . ARG A 1 108 ? 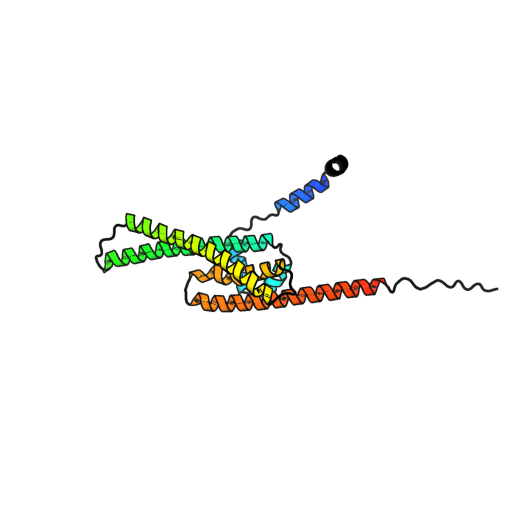9.479 -2.527 -26.907 1.00 93.12 108 ARG A O 1
ATOM 901 N N . LEU A 1 109 ? 11.403 -1.400 -27.221 1.00 93.81 109 LEU A N 1
ATOM 902 C CA . LEU A 1 109 ? 11.710 -1.222 -25.803 1.00 93.81 109 LEU A CA 1
ATOM 903 C C . LEU A 1 109 ? 10.659 -0.372 -25.079 1.00 93.81 109 LEU A C 1
ATOM 905 O O . LEU A 1 109 ? 10.235 -0.749 -23.987 1.00 93.81 109 LEU A O 1
ATOM 909 N N . ILE A 1 110 ? 10.228 0.753 -25.658 1.00 94.94 110 ILE A N 1
ATOM 910 C CA . ILE A 1 110 ? 9.197 1.615 -25.062 1.00 94.94 110 ILE A CA 1
ATOM 911 C C . ILE A 1 110 ? 7.891 0.837 -24.892 1.00 94.94 110 ILE A C 1
ATOM 913 O O . ILE A 1 110 ? 7.321 0.843 -23.801 1.00 94.94 110 ILE A O 1
ATOM 917 N N . ASN A 1 111 ? 7.449 0.116 -25.928 1.00 96.38 111 ASN A N 1
ATOM 918 C CA . ASN A 1 111 ? 6.222 -0.681 -25.866 1.00 96.38 111 ASN A CA 1
ATOM 919 C C . ASN A 1 111 ? 6.314 -1.792 -24.803 1.00 96.38 111 ASN A C 1
ATOM 921 O O . ASN A 1 111 ? 5.415 -1.963 -23.980 1.00 96.38 111 ASN A O 1
ATOM 925 N N . TYR A 1 112 ? 7.448 -2.495 -24.752 1.00 95.12 112 TYR A N 1
ATOM 926 C CA . TYR A 1 112 ? 7.709 -3.512 -23.732 1.00 95.12 112 TYR A CA 1
ATOM 927 C C . TYR A 1 112 ? 7.705 -2.929 -22.310 1.00 95.12 112 TYR A C 1
ATOM 929 O O . TYR A 1 112 ? 7.067 -3.472 -21.407 1.00 95.12 112 TYR A O 1
ATOM 937 N N . SER A 1 113 ? 8.363 -1.784 -22.118 1.00 95.94 113 SER A N 1
ATOM 938 C CA . SER A 1 113 ? 8.436 -1.091 -20.826 1.00 95.94 113 SER A CA 1
ATOM 939 C C . SER A 1 113 ? 7.058 -0.605 -20.377 1.00 95.94 113 SER A C 1
ATOM 941 O O . SER A 1 113 ? 6.718 -0.730 -19.200 1.00 95.94 113 SER A O 1
ATOM 943 N N . ALA A 1 114 ? 6.243 -0.094 -21.305 1.00 95.81 114 ALA A N 1
ATOM 944 C CA . ALA A 1 114 ? 4.869 0.316 -21.038 1.00 95.81 114 ALA A CA 1
ATOM 945 C C . ALA A 1 114 ? 3.994 -0.881 -20.634 1.00 95.81 114 ALA A C 1
ATOM 947 O O . ALA A 1 114 ? 3.240 -0.782 -19.667 1.00 95.81 114 ALA A O 1
ATOM 948 N N . GLY A 1 115 ? 4.149 -2.029 -21.304 1.00 96.19 115 GLY A N 1
ATOM 949 C CA . GLY A 1 115 ? 3.462 -3.273 -20.949 1.00 96.19 115 GLY A CA 1
ATOM 950 C C . GLY A 1 115 ? 3.791 -3.749 -19.530 1.00 96.19 115 GLY A C 1
ATOM 951 O O . GLY A 1 115 ? 2.882 -4.015 -18.742 1.00 96.19 115 GLY A O 1
ATOM 952 N N . ILE A 1 116 ? 5.079 -3.788 -19.165 1.00 94.25 116 ILE A N 1
ATOM 953 C CA . ILE A 1 116 ? 5.506 -4.157 -17.804 1.00 94.25 116 ILE A CA 1
ATOM 954 C C . ILE A 1 116 ? 4.985 -3.159 -16.774 1.00 94.25 116 ILE A C 1
ATOM 956 O O . ILE A 1 116 ? 4.422 -3.561 -15.759 1.00 94.25 116 ILE A O 1
ATOM 960 N N . SER A 1 117 ? 5.161 -1.862 -17.027 1.00 96.12 117 SER A N 1
ATOM 961 C CA . SER A 1 117 ? 4.721 -0.791 -16.131 1.00 96.12 117 SER A CA 1
ATOM 962 C C . SER A 1 117 ? 3.209 -0.850 -15.881 1.00 96.12 117 SER A C 1
ATOM 964 O O . SER A 1 117 ? 2.771 -0.829 -14.730 1.00 96.12 117 SER A O 1
ATOM 966 N N . GLY A 1 118 ? 2.412 -1.031 -16.939 1.00 96.38 118 GLY A N 1
ATOM 967 C CA . GLY A 1 118 ? 0.965 -1.203 -16.844 1.00 96.38 118 GLY A CA 1
ATOM 968 C C . GLY A 1 118 ? 0.574 -2.453 -16.056 1.00 96.38 118 GLY A C 1
ATOM 969 O O . GLY A 1 118 ? -0.255 -2.376 -15.149 1.00 96.38 118 GLY A O 1
ATOM 970 N N . SER A 1 119 ? 1.212 -3.596 -16.327 1.00 96.62 119 SER A N 1
ATOM 971 C CA . SER A 1 119 ? 0.983 -4.821 -15.549 1.00 96.62 119 SER A CA 1
ATOM 972 C C . SER A 1 119 ? 1.321 -4.628 -14.070 1.00 96.62 119 SER A C 1
ATOM 974 O O . SER A 1 119 ? 0.602 -5.125 -13.206 1.00 96.62 119 SER A O 1
ATOM 976 N N . LEU A 1 120 ? 2.397 -3.901 -13.766 1.00 93.94 120 LEU A N 1
ATOM 977 C CA . LEU A 1 120 ? 2.833 -3.625 -12.402 1.00 93.94 120 LEU A CA 1
ATOM 978 C C . LEU A 1 120 ? 1.833 -2.713 -11.679 1.00 93.94 120 LEU A C 1
ATOM 980 O O . LEU A 1 120 ? 1.466 -3.003 -10.545 1.00 93.94 120 LEU A O 1
ATOM 984 N N . PHE A 1 121 ? 1.306 -1.684 -12.347 1.00 95.94 121 PHE A N 1
ATOM 985 C CA . PHE A 1 121 ? 0.221 -0.854 -11.814 1.00 95.94 121 PHE A CA 1
ATOM 986 C C . PHE A 1 121 ? -0.989 -1.698 -11.385 1.00 95.94 121 PHE A C 1
ATOM 988 O O . PHE A 1 121 ? -1.413 -1.637 -10.228 1.00 95.94 121 PHE A O 1
ATOM 995 N N . PHE A 1 122 ? -1.516 -2.533 -12.288 1.00 96.31 122 PHE A N 1
ATOM 996 C CA . PHE A 1 122 ? -2.666 -3.391 -11.987 1.00 96.31 122 PHE A CA 1
ATOM 997 C C . PHE A 1 122 ? -2.353 -4.433 -10.916 1.00 96.31 122 PHE A C 1
ATOM 999 O O . PHE A 1 122 ? -3.201 -4.699 -10.064 1.00 96.31 122 PHE A O 1
ATOM 1006 N N . PHE A 1 123 ? -1.136 -4.978 -10.911 1.00 94.00 123 PHE A N 1
ATOM 1007 C CA . PHE A 1 123 ? -0.689 -5.889 -9.867 1.00 94.00 123 PHE A CA 1
ATOM 1008 C C . PHE A 1 123 ? -0.719 -5.224 -8.488 1.00 94.00 123 PHE A C 1
ATOM 1010 O O . PHE A 1 123 ? -1.230 -5.825 -7.551 1.00 94.00 123 PHE A O 1
ATOM 1017 N N . TYR A 1 124 ? -0.255 -3.977 -8.352 1.00 92.44 124 TYR A N 1
ATOM 1018 C CA . TYR A 1 124 ? -0.321 -3.247 -7.082 1.00 92.44 124 TYR A CA 1
ATOM 1019 C C . TYR A 1 124 ? -1.763 -2.988 -6.633 1.00 92.44 124 TYR A C 1
ATOM 1021 O O . TYR A 1 124 ? -2.071 -3.176 -5.456 1.00 92.44 124 TYR A O 1
ATOM 1029 N N . LEU A 1 125 ? -2.664 -2.611 -7.547 1.00 95.25 125 LEU A N 1
ATOM 1030 C CA . LEU A 1 125 ? -4.083 -2.430 -7.218 1.00 95.25 125 LEU A CA 1
ATOM 1031 C C . LEU A 1 125 ? -4.737 -3.738 -6.762 1.00 95.25 125 LEU A C 1
ATOM 1033 O O . LEU A 1 125 ? -5.437 -3.769 -5.745 1.00 95.25 125 LEU A O 1
ATOM 1037 N N . PHE A 1 126 ? -4.485 -4.819 -7.500 1.00 95.75 126 PHE A N 1
ATOM 1038 C CA . PHE A 1 126 ? -4.990 -6.145 -7.178 1.00 95.75 126 PHE A CA 1
ATOM 1039 C C . PHE A 1 126 ? -4.427 -6.633 -5.844 1.00 95.75 126 PHE A C 1
ATOM 1041 O O . PHE A 1 126 ? -5.191 -6.954 -4.941 1.00 95.75 126 PHE A O 1
ATOM 1048 N N . ALA A 1 127 ? -3.105 -6.620 -5.674 1.00 92.31 127 ALA A N 1
ATOM 1049 C CA . ALA A 1 127 ? -2.447 -7.057 -4.452 1.00 92.31 127 ALA A CA 1
ATOM 1050 C C . ALA A 1 127 ? -2.880 -6.214 -3.249 1.00 92.31 127 ALA A C 1
ATOM 1052 O O . ALA A 1 127 ? -3.188 -6.775 -2.205 1.00 92.31 127 ALA A O 1
ATOM 1053 N N . GLY A 1 128 ? -2.973 -4.889 -3.382 1.00 92.38 128 GLY A N 1
ATOM 1054 C CA . GLY A 1 128 ? -3.410 -4.013 -2.296 1.00 92.38 128 GLY A CA 1
ATOM 1055 C C . GLY A 1 128 ? -4.828 -4.328 -1.825 1.00 92.38 128 GLY A C 1
ATOM 1056 O O . GLY A 1 128 ? -5.047 -4.555 -0.636 1.00 92.38 128 GLY A O 1
ATOM 1057 N N . THR A 1 129 ? -5.783 -4.416 -2.755 1.00 94.38 129 THR A N 1
ATOM 1058 C CA . THR A 1 129 ? -7.186 -4.725 -2.428 1.00 94.38 129 THR A CA 1
ATOM 1059 C C . THR A 1 129 ? -7.376 -6.160 -1.936 1.00 94.38 129 THR A C 1
ATOM 1061 O O . THR A 1 129 ? -8.057 -6.382 -0.933 1.00 94.38 129 THR A O 1
ATOM 1064 N N . PHE A 1 130 ? -6.740 -7.132 -2.591 1.00 94.38 130 PHE A N 1
ATOM 1065 C CA . PHE A 1 130 ? -6.810 -8.544 -2.227 1.00 94.38 130 PHE A CA 1
ATOM 1066 C C . PHE A 1 130 ? -6.182 -8.811 -0.857 1.00 94.38 130 PHE A C 1
ATOM 1068 O O . PHE A 1 130 ? -6.786 -9.469 -0.012 1.00 94.38 130 PHE A O 1
ATOM 1075 N N . LEU A 1 131 ? -4.992 -8.263 -0.600 1.00 91.69 131 LEU A N 1
ATOM 1076 C CA . LEU A 1 131 ? -4.285 -8.447 0.665 1.00 91.69 131 LEU A CA 1
ATOM 1077 C C . LEU A 1 131 ? -5.015 -7.731 1.801 1.00 91.69 131 LEU A C 1
ATOM 1079 O O . LEU A 1 131 ? -5.139 -8.303 2.878 1.00 91.69 131 LEU A O 1
ATOM 1083 N N . PHE A 1 132 ? -5.590 -6.549 1.552 1.00 93.88 132 PHE A N 1
ATOM 1084 C CA . PHE A 1 132 ? -6.490 -5.883 2.497 1.00 93.88 132 PHE A CA 1
ATOM 1085 C C . PHE A 1 132 ? -7.691 -6.765 2.866 1.00 93.88 132 PHE A C 1
ATOM 1087 O O . PHE A 1 132 ? -7.986 -6.950 4.050 1.00 93.88 132 PHE A O 1
ATOM 1094 N N . PHE A 1 133 ? -8.354 -7.352 1.867 1.00 94.50 133 PHE A N 1
ATOM 1095 C CA . PHE A 1 133 ? -9.474 -8.264 2.081 1.00 94.50 133 PHE A CA 1
ATOM 1096 C C . PHE A 1 133 ? -9.055 -9.494 2.900 1.00 94.50 133 PHE A C 1
ATOM 1098 O O . PHE A 1 133 ? -9.686 -9.800 3.915 1.00 94.50 133 PHE A O 1
ATOM 1105 N N . LEU A 1 134 ? -7.952 -10.148 2.530 1.00 93.75 134 LEU A N 1
ATOM 1106 C CA . LEU A 1 134 ? -7.424 -11.315 3.236 1.00 93.75 134 LEU A CA 1
ATOM 1107 C C . LEU A 1 134 ? -7.073 -10.990 4.698 1.00 93.75 134 LEU A C 1
ATOM 1109 O O . LEU A 1 134 ? -7.486 -11.707 5.611 1.00 93.75 134 LEU A O 1
ATOM 1113 N N . LEU A 1 135 ? -6.362 -9.881 4.937 1.00 92.25 135 LEU A N 1
ATOM 1114 C CA . LEU A 1 135 ? -5.993 -9.441 6.285 1.00 92.25 135 LEU A CA 1
ATOM 1115 C C . LEU A 1 135 ? -7.235 -9.166 7.134 1.00 92.25 135 LEU A C 1
ATOM 1117 O O . LEU A 1 135 ? -7.286 -9.560 8.299 1.00 92.25 135 LEU A O 1
ATOM 1121 N N . SER A 1 136 ? -8.255 -8.534 6.545 1.00 93.50 136 SER A N 1
ATOM 1122 C CA . SER A 1 136 ? -9.513 -8.246 7.238 1.00 93.50 136 SER A CA 1
ATOM 1123 C C . SER A 1 136 ? -10.209 -9.516 7.730 1.00 93.50 136 SER A C 1
ATOM 1125 O O . SER A 1 136 ? -10.735 -9.536 8.845 1.00 93.50 136 SER A O 1
ATOM 1127 N N . LEU A 1 137 ? -10.146 -10.598 6.947 1.00 93.00 137 LEU A N 1
ATOM 1128 C CA . LEU A 1 137 ? -10.710 -11.894 7.306 1.00 93.00 137 LEU A CA 1
ATOM 1129 C C . LEU A 1 137 ? -9.910 -12.544 8.437 1.00 93.00 137 LEU A C 1
ATOM 1131 O O . LEU A 1 137 ? -10.494 -12.942 9.446 1.00 93.00 137 LEU A O 1
ATOM 1135 N N . ILE A 1 138 ? -8.581 -12.588 8.306 1.00 92.94 138 ILE A N 1
ATOM 1136 C CA . ILE A 1 138 ? -7.684 -13.188 9.304 1.00 92.94 138 ILE A CA 1
ATOM 1137 C C . ILE A 1 138 ? -7.838 -12.481 10.654 1.00 92.94 138 ILE A C 1
ATOM 1139 O O . ILE A 1 138 ? -8.084 -13.122 11.673 1.00 92.94 138 ILE A O 1
ATOM 1143 N N . ILE A 1 139 ? -7.757 -11.151 10.681 1.00 91.44 139 ILE A N 1
ATOM 1144 C CA . ILE A 1 139 ? -7.795 -10.391 11.937 1.00 91.44 139 ILE A CA 1
ATOM 1145 C C . ILE A 1 139 ? -9.165 -10.486 12.606 1.00 91.44 139 ILE A C 1
ATOM 1147 O O . ILE A 1 139 ? -9.251 -10.524 13.835 1.00 91.44 139 ILE A O 1
ATOM 1151 N N . ARG A 1 140 ? -10.246 -10.596 11.828 1.00 89.00 140 ARG A N 1
ATOM 1152 C CA . ARG A 1 140 ? -11.592 -10.786 12.377 1.00 89.00 140 ARG A CA 1
ATOM 1153 C C . ARG A 1 140 ? -11.719 -12.073 13.197 1.00 89.00 140 ARG A C 1
ATOM 1155 O O . ARG A 1 140 ? -12.492 -12.092 14.156 1.00 89.00 140 ARG A O 1
ATOM 1162 N N . ILE A 1 141 ? -10.955 -13.118 12.873 1.00 91.44 141 ILE A N 1
ATOM 1163 C CA . ILE A 1 141 ? -10.920 -14.360 13.662 1.00 91.44 141 ILE A CA 1
ATOM 1164 C C . ILE A 1 141 ? -10.364 -14.084 15.066 1.00 91.44 141 ILE A C 1
ATOM 1166 O O . ILE A 1 141 ? -10.936 -14.558 16.049 1.00 91.44 141 ILE A O 1
ATOM 1170 N N . PHE A 1 142 ? -9.305 -13.274 15.162 1.00 89.50 142 PHE A N 1
ATOM 1171 C CA . PHE A 1 142 ? -8.646 -12.927 16.425 1.00 89.50 142 PHE A CA 1
ATOM 1172 C C . PHE A 1 142 ? -9.409 -11.870 17.236 1.00 89.50 142 PHE A C 1
ATOM 1174 O O . PHE A 1 142 ? -9.403 -11.901 18.465 1.00 89.50 142 PHE A O 1
ATOM 1181 N N . VAL A 1 143 ? -10.096 -10.940 16.569 1.00 88.00 143 VAL A N 1
ATOM 1182 C CA . VAL A 1 143 ? -10.677 -9.744 17.195 1.00 88.00 143 VAL A CA 1
ATOM 1183 C C . VAL A 1 143 ? -12.204 -9.741 17.062 1.00 88.00 143 VAL A C 1
ATOM 1185 O O . VAL A 1 143 ? -12.807 -8.867 16.445 1.00 88.00 143 VAL A O 1
ATOM 1188 N N . ARG A 1 144 ? -12.862 -10.734 17.676 1.00 85.62 144 ARG A N 1
ATOM 1189 C CA . ARG A 1 144 ? -14.326 -10.923 17.570 1.00 85.62 144 ARG A CA 1
ATOM 1190 C C . ARG A 1 144 ? -15.173 -9.839 18.246 1.00 85.62 144 ARG A C 1
ATOM 1192 O O . ARG A 1 144 ? -16.348 -9.709 17.923 1.00 85.62 144 ARG A O 1
ATOM 1199 N N . ARG A 1 145 ? -14.617 -9.099 19.212 1.00 85.56 145 ARG A N 1
ATOM 1200 C CA . ARG A 1 145 ? -15.379 -8.141 20.039 1.00 85.56 145 ARG A CA 1
ATOM 1201 C C . ARG A 1 145 ? -15.575 -6.770 19.386 1.00 85.56 145 ARG A C 1
ATOM 1203 O O . ARG A 1 145 ? -16.504 -6.067 19.762 1.00 85.56 145 ARG A O 1
ATOM 1210 N N . ILE A 1 146 ? -14.733 -6.404 18.419 1.00 86.75 146 ILE A N 1
ATOM 1211 C CA . ILE A 1 146 ? -14.736 -5.065 17.815 1.00 86.75 146 ILE A CA 1
ATOM 1212 C C . ILE A 1 146 ? -15.683 -5.035 16.615 1.00 86.75 146 ILE A C 1
ATOM 1214 O O . ILE A 1 146 ? -15.741 -5.973 15.817 1.00 86.75 146 ILE A O 1
ATOM 1218 N N . LYS A 1 147 ? -16.415 -3.928 16.447 1.00 89.00 147 LYS A N 1
ATOM 1219 C CA . LYS A 1 147 ? -17.260 -3.711 15.263 1.00 89.00 147 LYS A CA 1
ATOM 1220 C C . LYS A 1 147 ? -16.427 -3.757 13.977 1.00 89.00 147 LYS A C 1
ATOM 1222 O O . LYS A 1 147 ? -15.400 -3.089 13.871 1.00 89.00 147 LYS A O 1
ATOM 1227 N N . TYR A 1 148 ? -16.932 -4.460 12.962 1.00 87.12 148 TYR A N 1
ATOM 1228 C CA . TYR A 1 148 ? -16.241 -4.656 11.679 1.00 87.12 148 TYR A CA 1
ATOM 1229 C C . TYR A 1 148 ? -15.828 -3.341 10.994 1.00 87.12 148 TYR A C 1
ATOM 1231 O O . TYR A 1 148 ? -14.728 -3.236 10.462 1.00 87.12 148 TYR A O 1
ATOM 1239 N N . THR A 1 149 ? -16.664 -2.303 11.079 1.00 87.75 149 THR A N 1
ATOM 1240 C CA . THR A 1 149 ? -16.360 -0.980 10.511 1.00 87.75 149 THR A CA 1
ATOM 1241 C C . THR A 1 149 ? -15.130 -0.335 11.150 1.00 87.75 149 THR A C 1
ATOM 1243 O O . THR A 1 149 ? -14.283 0.208 10.450 1.00 87.75 149 THR A O 1
ATOM 1246 N N . ARG A 1 150 ? -14.974 -0.437 12.474 1.00 88.69 150 ARG A N 1
ATOM 1247 C CA . ARG A 1 150 ? -13.787 0.079 13.175 1.00 88.69 150 ARG A CA 1
ATOM 1248 C C . ARG A 1 150 ? -12.540 -0.720 12.832 1.00 88.69 150 ARG A C 1
ATOM 1250 O O . ARG A 1 150 ? -11.474 -0.135 12.679 1.00 88.69 150 ARG A O 1
ATOM 1257 N N . LEU A 1 151 ? -12.686 -2.034 12.677 1.00 90.81 151 LEU A N 1
ATOM 1258 C CA . LEU A 1 151 ? -11.582 -2.901 12.284 1.00 90.81 151 LEU A CA 1
ATOM 1259 C C . LEU A 1 151 ? -11.036 -2.519 10.902 1.00 90.81 151 LEU A C 1
ATOM 1261 O O . LEU A 1 151 ? -9.827 -2.374 10.749 1.00 90.81 151 LEU A O 1
ATOM 1265 N N . ILE A 1 152 ? -11.927 -2.292 9.932 1.00 92.12 152 ILE A N 1
ATOM 1266 C CA . ILE A 1 152 ? -11.567 -1.786 8.601 1.00 92.12 152 ILE A CA 1
ATOM 1267 C C . ILE A 1 152 ? -10.816 -0.459 8.706 1.00 92.12 152 ILE A C 1
ATOM 1269 O O . ILE A 1 152 ? -9.755 -0.316 8.105 1.00 92.12 152 ILE A O 1
ATOM 1273 N N . SER A 1 153 ? -11.325 0.490 9.496 1.00 90.81 153 SER A N 1
ATOM 1274 C CA . SER A 1 153 ? -10.662 1.782 9.679 1.00 90.81 153 SER A CA 1
ATOM 1275 C C . SER A 1 153 ? -9.237 1.622 10.208 1.00 90.81 153 SER A C 1
ATOM 1277 O O . SER A 1 153 ? -8.317 2.227 9.668 1.00 90.81 153 SER A O 1
ATOM 1279 N N . VAL A 1 154 ? -9.034 0.782 11.228 1.00 91.50 154 VAL A N 1
ATOM 1280 C CA . VAL A 1 154 ? -7.696 0.511 11.775 1.00 91.50 154 VAL A CA 1
ATOM 1281 C C . VAL A 1 154 ? -6.786 -0.112 10.716 1.00 91.50 154 VAL A C 1
ATOM 1283 O O . VAL A 1 154 ? -5.640 0.311 10.578 1.00 91.50 154 VAL A O 1
ATOM 1286 N N . LEU A 1 155 ? -7.311 -1.056 9.935 1.00 92.81 155 LEU A N 1
ATOM 1287 C CA . LEU A 1 155 ? -6.578 -1.742 8.874 1.00 92.81 155 LEU A CA 1
ATOM 1288 C C . LEU A 1 155 ? -6.114 -0.817 7.751 1.00 92.81 155 LEU A C 1
ATOM 1290 O O . LEU A 1 155 ? -4.961 -0.891 7.327 1.00 92.81 155 LEU A O 1
ATOM 1294 N N . CYS A 1 156 ? -6.993 0.069 7.282 1.00 91.88 156 CYS A N 1
ATOM 1295 C CA . CYS A 1 156 ? -6.646 1.046 6.254 1.00 91.88 156 CYS A CA 1
ATOM 1296 C C . CYS A 1 156 ? -5.460 1.913 6.695 1.00 91.88 156 CYS A C 1
ATOM 1298 O O . CYS A 1 156 ? -4.553 2.146 5.904 1.00 91.88 156 CYS A O 1
ATOM 1300 N N . TYR A 1 157 ? -5.432 2.340 7.962 1.00 88.19 157 TYR A N 1
ATOM 1301 C CA . TYR A 1 157 ? -4.343 3.166 8.487 1.00 88.19 157 TYR A CA 1
ATOM 1302 C C . TYR A 1 157 ? -3.070 2.392 8.785 1.00 88.19 157 TYR A C 1
ATOM 1304 O O . TYR A 1 157 ? -1.980 2.918 8.559 1.00 88.19 157 TYR A O 1
ATOM 1312 N N . SER A 1 158 ? -3.180 1.163 9.290 1.00 91.69 158 SER A N 1
ATOM 1313 C CA . SER A 1 158 ? -1.995 0.361 9.583 1.00 91.69 158 SER A CA 1
ATOM 1314 C C . SER A 1 158 ? -1.227 0.013 8.309 1.00 91.69 158 SER A C 1
ATOM 1316 O O . SER A 1 158 ? -0.005 -0.038 8.353 1.00 91.69 158 SER A O 1
ATOM 1318 N N . LEU A 1 159 ? -1.922 -0.151 7.177 1.00 91.31 159 LEU A N 1
ATOM 1319 C CA . LEU A 1 159 ? -1.323 -0.436 5.868 1.00 91.31 159 LEU A CA 1
ATOM 1320 C C . LEU A 1 159 ? -0.766 0.803 5.141 1.00 91.31 159 LEU A C 1
ATOM 1322 O O . LEU A 1 159 ? 0.024 0.650 4.208 1.00 91.31 159 LEU A O 1
ATOM 1326 N N . SER A 1 160 ? -1.113 2.023 5.565 1.00 89.44 160 SER A N 1
ATOM 1327 C CA . SER A 1 160 ? -0.640 3.269 4.938 1.00 89.44 160 SER A CA 1
ATOM 1328 C C . SER A 1 160 ? 0.889 3.377 4.781 1.00 89.44 160 SER A C 1
ATOM 1330 O O . SER A 1 160 ? 1.329 3.801 3.713 1.00 89.44 160 SER A O 1
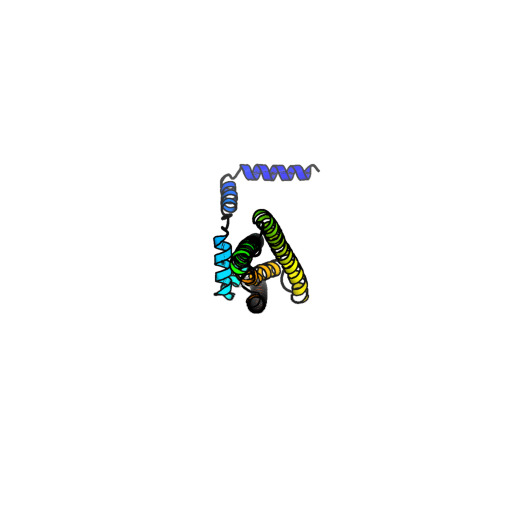ATOM 1332 N N . PRO A 1 161 ? 1.733 2.987 5.760 1.00 86.19 161 PRO A N 1
ATOM 1333 C CA . PRO A 1 161 ? 3.192 3.007 5.611 1.00 86.19 161 PRO A CA 1
ATOM 1334 C C . PRO A 1 161 ? 3.705 2.127 4.472 1.00 86.19 161 PRO A C 1
ATOM 1336 O O . PRO A 1 161 ? 4.598 2.531 3.727 1.00 86.19 161 PRO A O 1
ATOM 1339 N N . ILE A 1 162 ? 3.126 0.931 4.330 1.00 90.75 162 ILE A N 1
ATOM 1340 C CA . ILE A 1 162 ? 3.495 -0.016 3.275 1.00 90.75 162 ILE A CA 1
ATOM 1341 C C . ILE A 1 162 ? 3.131 0.580 1.916 1.00 90.75 162 ILE A C 1
ATOM 1343 O O . ILE A 1 162 ? 3.929 0.511 0.989 1.00 90.75 162 ILE A O 1
ATOM 1347 N N . LEU A 1 163 ? 1.973 1.232 1.803 1.00 89.00 163 LEU A N 1
ATOM 1348 C CA . LEU A 1 163 ? 1.569 1.900 0.565 1.00 89.00 163 LEU A CA 1
ATOM 1349 C C . LEU A 1 163 ? 2.468 3.097 0.231 1.00 89.00 163 LEU A C 1
ATOM 1351 O O . LEU A 1 163 ? 2.853 3.276 -0.920 1.00 89.00 163 LEU A O 1
ATOM 1355 N N . LEU A 1 164 ? 2.839 3.905 1.226 1.00 87.50 164 LEU A N 1
ATOM 1356 C CA . LEU A 1 164 ? 3.640 5.110 1.004 1.00 87.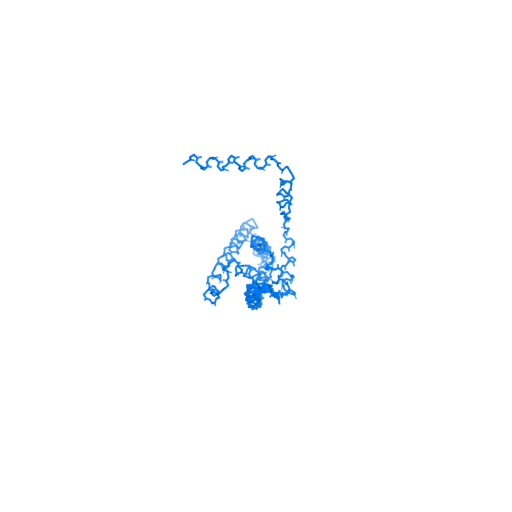50 164 LEU A CA 1
ATOM 1357 C C . LEU A 1 164 ? 5.089 4.821 0.608 1.00 87.50 164 LEU A C 1
ATOM 1359 O O . LEU A 1 164 ? 5.641 5.560 -0.202 1.00 87.50 164 LEU A O 1
ATOM 1363 N N . ILE A 1 165 ? 5.711 3.801 1.204 1.00 87.56 165 ILE A N 1
ATOM 1364 C CA . ILE A 1 165 ? 7.172 3.605 1.156 1.00 87.56 165 ILE A CA 1
ATOM 1365 C C . ILE A 1 165 ? 7.540 2.223 0.583 1.00 87.56 165 ILE A C 1
ATOM 1367 O O . ILE A 1 165 ? 8.677 1.995 0.171 1.00 87.56 165 ILE A O 1
ATOM 1371 N N . GLY A 1 166 ? 6.589 1.290 0.486 1.00 83.00 166 GLY A N 1
ATOM 1372 C CA . GLY A 1 166 ? 6.848 -0.100 0.092 1.00 83.00 166 GLY A CA 1
ATOM 1373 C C . GLY A 1 166 ? 7.352 -0.291 -1.339 1.00 83.00 166 GLY A C 1
ATOM 1374 O O . GLY A 1 166 ? 7.860 -1.358 -1.658 1.00 83.00 166 GLY A O 1
ATOM 1375 N N . TRP A 1 167 ? 7.267 0.727 -2.194 1.00 83.00 167 TRP A N 1
ATOM 1376 C CA . TRP A 1 167 ? 7.796 0.692 -3.561 1.00 83.00 167 TRP A CA 1
ATOM 1377 C C . TRP A 1 167 ? 9.290 1.058 -3.658 1.00 83.00 167 TRP A C 1
ATOM 1379 O O . TRP A 1 167 ? 9.885 0.850 -4.710 1.00 83.00 167 TRP A O 1
ATOM 1389 N N . ILE A 1 168 ? 9.919 1.587 -2.596 1.00 84.88 168 ILE A N 1
ATOM 1390 C CA . ILE A 1 168 ? 11.311 2.083 -2.654 1.00 84.88 168 ILE A CA 1
ATOM 1391 C C . ILE A 1 168 ? 12.334 0.942 -2.667 1.00 84.88 168 ILE A C 1
ATOM 1393 O O . ILE A 1 168 ? 13.311 0.982 -3.410 1.00 84.88 168 ILE A O 1
ATOM 1397 N N . SER A 1 169 ? 12.170 -0.058 -1.797 1.00 83.06 169 SER A N 1
ATOM 1398 C CA . SER A 1 169 ? 13.141 -1.148 -1.677 1.00 83.06 169 SER A CA 1
ATOM 1399 C C . SER A 1 169 ? 12.533 -2.394 -1.055 1.00 83.06 169 SER A C 1
ATOM 1401 O O . SER A 1 169 ? 11.895 -2.323 -0.004 1.00 83.06 169 SER A O 1
ATOM 1403 N N . ASN A 1 170 ? 12.859 -3.556 -1.625 1.00 83.06 170 ASN A N 1
ATOM 1404 C CA . ASN A 1 170 ? 12.455 -4.860 -1.094 1.00 83.06 170 ASN A CA 1
ATOM 1405 C C . ASN A 1 170 ? 12.921 -5.079 0.354 1.00 83.06 170 ASN A C 1
ATOM 1407 O O . ASN A 1 170 ? 12.223 -5.719 1.136 1.00 83.06 170 ASN A O 1
ATOM 1411 N N . LYS A 1 171 ? 14.072 -4.513 0.745 1.00 86.25 171 LYS A N 1
ATOM 1412 C CA . LYS A 1 171 ? 14.574 -4.611 2.126 1.00 86.25 171 LYS A CA 1
ATOM 1413 C C . LYS A 1 171 ? 13.737 -3.778 3.101 1.00 86.25 171 LYS A C 1
ATOM 1415 O O . LYS A 1 171 ? 13.533 -4.187 4.241 1.00 86.25 171 LYS A O 1
ATOM 1420 N N . LEU A 1 172 ? 13.224 -2.631 2.649 1.00 86.06 172 LEU A N 1
ATOM 1421 C CA . LEU A 1 172 ? 12.388 -1.751 3.467 1.00 86.06 172 LEU A CA 1
ATOM 1422 C C . LEU A 1 172 ? 10.981 -2.315 3.675 1.00 86.06 172 LEU A C 1
ATOM 1424 O O . LEU A 1 172 ? 10.388 -2.050 4.717 1.00 86.06 172 LEU A O 1
ATOM 1428 N N . ILE A 1 173 ? 10.468 -3.133 2.749 1.00 87.69 173 ILE A N 1
ATOM 1429 C CA . ILE A 1 173 ? 9.147 -3.774 2.879 1.00 87.69 173 ILE A CA 1
ATOM 1430 C C . ILE A 1 173 ? 9.028 -4.547 4.196 1.00 87.69 173 ILE A C 1
ATOM 1432 O O . ILE A 1 173 ? 7.999 -4.456 4.860 1.00 87.69 173 ILE A O 1
ATOM 1436 N N . LEU A 1 174 ? 10.077 -5.259 4.615 1.00 87.88 174 LEU A N 1
ATOM 1437 C CA . LEU A 1 174 ? 10.042 -6.053 5.845 1.00 87.88 174 LEU A CA 1
ATOM 1438 C C . LEU A 1 174 ? 9.968 -5.157 7.091 1.00 87.88 174 LEU A C 1
ATOM 1440 O O . LEU A 1 174 ? 9.127 -5.378 7.963 1.00 87.88 174 LEU A O 1
ATOM 1444 N N . ALA A 1 175 ? 10.773 -4.091 7.135 1.00 89.81 175 ALA A N 1
ATOM 1445 C CA . ALA A 1 175 ? 10.727 -3.102 8.213 1.00 89.81 175 ALA A CA 1
ATOM 1446 C C . ALA A 1 175 ? 9.362 -2.389 8.280 1.00 89.81 175 ALA A C 1
ATOM 1448 O O . ALA A 1 175 ? 8.784 -2.240 9.357 1.00 89.81 175 ALA A O 1
ATOM 1449 N N . LEU A 1 176 ? 8.803 -2.015 7.125 1.00 88.75 176 LEU A N 1
ATOM 1450 C CA . LEU A 1 176 ? 7.470 -1.416 7.020 1.00 88.75 176 LEU A CA 1
ATOM 1451 C C . LEU A 1 176 ? 6.361 -2.399 7.405 1.00 88.75 176 LEU A C 1
ATOM 1453 O O . LEU A 1 176 ? 5.358 -1.985 7.978 1.00 88.75 176 LEU A O 1
ATOM 1457 N N . GLY A 1 177 ? 6.543 -3.693 7.136 1.00 89.44 177 GLY A N 1
ATOM 1458 C CA . GLY A 1 177 ? 5.640 -4.759 7.561 1.00 89.44 177 GLY A CA 1
ATOM 1459 C C . GLY A 1 177 ? 5.576 -4.885 9.080 1.00 89.44 177 GLY A C 1
ATOM 1460 O O . GLY A 1 177 ? 4.486 -4.889 9.654 1.00 89.44 177 GLY A O 1
ATOM 1461 N N . ILE A 1 178 ? 6.737 -4.895 9.743 1.00 91.06 178 ILE A N 1
ATOM 1462 C CA . ILE A 1 178 ? 6.824 -4.882 11.212 1.00 91.06 178 ILE A CA 1
ATOM 1463 C C . ILE A 1 178 ? 6.157 -3.619 11.768 1.00 91.06 178 ILE A C 1
ATOM 1465 O O . ILE A 1 178 ? 5.363 -3.695 12.707 1.00 91.06 178 ILE A O 1
ATOM 1469 N N . TRP A 1 179 ? 6.413 -2.463 11.153 1.00 90.88 179 TRP A N 1
ATOM 1470 C CA . TRP A 1 179 ? 5.797 -1.205 11.567 1.00 90.88 179 TRP A CA 1
ATOM 1471 C C . TRP A 1 179 ? 4.272 -1.203 11.387 1.00 90.88 179 TRP A C 1
ATOM 1473 O O . TRP A 1 179 ? 3.534 -0.804 12.286 1.00 90.88 179 TRP A O 1
ATOM 1483 N N . SER A 1 180 ? 3.773 -1.714 10.261 1.00 92.31 180 SER A N 1
ATOM 1484 C CA . SER A 1 180 ? 2.341 -1.893 10.002 1.00 92.31 180 SER A CA 1
ATOM 1485 C C . SER A 1 180 ? 1.694 -2.806 11.045 1.00 92.31 180 SER A C 1
ATOM 1487 O O . SER A 1 180 ? 0.599 -2.515 11.526 1.00 92.31 180 SER A O 1
ATOM 1489 N N . ALA A 1 181 ? 2.361 -3.897 11.430 1.00 92.38 181 ALA A N 1
ATOM 1490 C CA . ALA A 1 181 ? 1.875 -4.790 12.478 1.00 92.38 181 ALA A CA 1
ATOM 1491 C C . ALA A 1 181 ? 1.825 -4.087 13.845 1.00 92.38 181 ALA A C 1
ATOM 1493 O O . ALA A 1 181 ? 0.838 -4.213 14.572 1.00 92.38 181 ALA A O 1
ATOM 1494 N N . PHE A 1 182 ? 2.842 -3.286 14.171 1.00 92.69 182 PHE A N 1
ATOM 1495 C CA . PHE A 1 182 ? 2.851 -2.465 15.379 1.00 92.69 182 PHE A CA 1
ATOM 1496 C C . PHE A 1 182 ? 1.670 -1.479 15.412 1.00 92.69 182 PHE A C 1
ATOM 1498 O O . PHE A 1 182 ? 0.923 -1.449 16.393 1.00 92.69 182 PHE A O 1
ATOM 1505 N N . LEU A 1 183 ? 1.434 -0.736 14.323 1.00 91.25 183 LEU A N 1
ATOM 1506 C CA . LEU A 1 183 ? 0.297 0.188 14.211 1.00 91.25 183 LEU A CA 1
ATOM 1507 C C . LEU A 1 183 ? -1.046 -0.524 14.371 1.00 91.25 183 LEU A C 1
ATOM 1509 O O . LEU A 1 183 ? -1.948 -0.002 15.024 1.00 91.25 183 LEU A O 1
ATOM 1513 N N . LEU A 1 184 ? -1.173 -1.724 13.806 1.00 93.00 184 LEU A N 1
ATOM 1514 C CA . LEU A 1 184 ? -2.375 -2.536 13.932 1.00 93.00 184 LEU A CA 1
ATOM 1515 C C . LEU A 1 184 ? -2.662 -2.891 15.399 1.00 93.00 184 LEU A C 1
ATOM 1517 O O . LEU A 1 184 ? -3.786 -2.710 15.869 1.00 93.00 184 LEU A O 1
ATOM 1521 N N . ILE A 1 185 ? -1.648 -3.341 16.144 1.00 92.31 185 ILE A N 1
ATOM 1522 C CA . ILE A 1 185 ? -1.781 -3.677 17.570 1.00 92.31 185 ILE A CA 1
ATOM 1523 C C . ILE A 1 185 ? -2.189 -2.442 18.381 1.00 92.31 185 ILE A C 1
ATOM 1525 O O . ILE A 1 185 ? -3.098 -2.522 19.213 1.00 92.31 185 ILE A O 1
ATOM 1529 N N . VAL A 1 186 ? -1.548 -1.297 18.135 1.00 90.88 186 VAL A N 1
ATOM 1530 C CA . VAL A 1 186 ? -1.872 -0.031 18.811 1.00 90.88 186 VAL A CA 1
ATOM 1531 C C . VAL A 1 186 ? -3.315 0.390 18.515 1.00 90.88 186 VAL A C 1
ATOM 1533 O O . VAL A 1 186 ? -4.070 0.676 19.448 1.00 90.88 186 VAL A O 1
ATOM 1536 N N . GLY A 1 187 ? -3.739 0.346 17.250 1.00 88.62 187 GLY A N 1
ATOM 1537 C CA . GLY A 1 187 ? -5.101 0.697 16.842 1.00 88.62 187 GLY A CA 1
ATOM 1538 C C . GLY A 1 187 ? -6.172 -0.216 17.455 1.00 88.62 187 GLY A C 1
ATOM 1539 O O . GLY A 1 187 ? -7.206 0.265 17.929 1.00 88.62 187 GLY A O 1
ATOM 1540 N N . ILE A 1 188 ? -5.912 -1.526 17.539 1.00 91.31 188 ILE A N 1
ATOM 1541 C CA . ILE A 1 188 ? -6.801 -2.491 18.213 1.00 91.31 188 ILE A CA 1
ATOM 1542 C C . ILE A 1 188 ? -6.908 -2.182 19.714 1.00 91.31 188 ILE A C 1
ATOM 1544 O O . ILE A 1 188 ? -8.004 -2.158 20.275 1.00 91.31 188 ILE A O 1
ATOM 1548 N N . ARG A 1 189 ? -5.786 -1.904 20.390 1.00 89.81 189 ARG A N 1
ATOM 1549 C CA . ARG A 1 189 ? -5.791 -1.581 21.828 1.00 89.81 189 ARG A CA 1
ATOM 1550 C C . ARG A 1 189 ? -6.597 -0.320 22.130 1.00 89.81 189 ARG A C 1
ATOM 1552 O O . ARG A 1 189 ? -7.361 -0.294 23.096 1.00 89.81 189 ARG A O 1
ATOM 1559 N N . GLN A 1 190 ? -6.454 0.716 21.310 1.00 87.81 190 GLN A N 1
ATOM 1560 C CA . GLN A 1 190 ? -7.188 1.963 21.506 1.00 87.81 190 GLN A CA 1
ATOM 1561 C C . GLN A 1 190 ? -8.692 1.809 21.266 1.00 87.81 190 GLN A C 1
ATOM 1563 O O . GLN A 1 190 ? -9.491 2.289 22.072 1.00 87.81 190 GLN A O 1
ATOM 1568 N N . THR A 1 191 ? -9.086 1.090 20.214 1.00 88.19 191 THR A N 1
ATOM 1569 C CA . THR A 1 191 ? -10.507 0.842 19.918 1.00 88.19 191 THR A CA 1
ATOM 1570 C C . THR A 1 191 ? -11.199 0.052 21.034 1.00 88.19 191 THR A C 1
ATOM 1572 O O . THR A 1 191 ? -12.311 0.407 21.427 1.00 88.19 191 THR A O 1
ATOM 1575 N N . LEU A 1 192 ? -10.523 -0.931 21.639 1.00 86.62 192 LEU A N 1
ATOM 1576 C CA . LEU A 1 192 ? -11.035 -1.644 22.819 1.00 86.62 192 LEU A CA 1
ATOM 1577 C C . LEU A 1 192 ? -11.197 -0.727 24.044 1.00 86.62 192 LEU A C 1
ATOM 1579 O O . LEU A 1 192 ? -12.196 -0.816 24.762 1.00 86.62 192 LEU A O 1
ATOM 1583 N N . LYS A 1 193 ? -10.244 0.185 24.277 1.00 86.25 193 LYS A N 1
ATOM 1584 C CA . LYS A 1 193 ? -10.295 1.145 25.394 1.00 86.25 193 LYS A CA 1
ATOM 1585 C C . LYS A 1 193 ? -11.478 2.108 25.268 1.00 86.25 193 LYS A C 1
ATOM 1587 O O . LYS A 1 193 ? -12.095 2.461 26.273 1.00 86.25 193 LYS A O 1
ATOM 1592 N N . GLU A 1 194 ? -11.807 2.538 24.053 1.00 84.06 194 GLU A N 1
ATOM 1593 C CA . GLU A 1 194 ? -12.982 3.379 23.809 1.00 84.06 194 GLU A CA 1
ATOM 1594 C C . GLU A 1 194 ? -14.301 2.639 24.038 1.00 84.06 194 GLU A C 1
ATOM 1596 O O . GLU A 1 194 ? -15.226 3.210 24.615 1.00 84.06 194 GLU A O 1
ATOM 1601 N N . GLU A 1 195 ? -14.394 1.371 23.634 1.00 81.69 195 GLU A N 1
ATOM 1602 C CA . GLU A 1 195 ? -15.598 0.562 23.856 1.00 81.69 195 GLU A CA 1
ATOM 1603 C C . GLU A 1 195 ? -15.866 0.321 25.346 1.00 81.69 195 GLU A C 1
ATOM 1605 O O . GLU A 1 195 ? -17.009 0.474 25.785 1.00 81.69 195 GLU A O 1
ATOM 1610 N N . GLY A 1 196 ? -14.821 0.075 26.146 1.00 80.00 196 GLY A N 1
ATOM 1611 C CA . GLY A 1 196 ? -14.940 -0.013 27.607 1.00 80.00 196 GLY A CA 1
ATOM 1612 C C . GLY A 1 196 ? -15.482 1.275 28.240 1.00 80.00 196 GLY A C 1
ATOM 1613 O O . GLY A 1 196 ? -16.464 1.246 28.981 1.00 80.00 196 GLY A O 1
ATOM 1614 N N . LYS A 1 197 ? -14.933 2.440 27.859 1.00 77.88 197 LYS A N 1
ATOM 1615 C CA . LYS A 1 197 ? -15.384 3.749 28.375 1.00 77.88 197 LYS A CA 1
ATOM 1616 C C . LYS A 1 197 ? -16.852 4.055 28.056 1.00 77.88 197 LYS A C 1
ATOM 1618 O O . LYS A 1 197 ? -17.521 4.734 28.838 1.00 77.88 197 LYS A O 1
ATOM 1623 N N . ILE A 1 198 ? -17.349 3.619 26.896 1.00 74.88 198 ILE A N 1
ATOM 1624 C CA . ILE A 1 198 ? -18.751 3.825 26.503 1.00 74.88 198 ILE A CA 1
ATOM 1625 C C . ILE A 1 198 ? -19.672 2.973 27.383 1.00 74.88 198 ILE A C 1
ATOM 1627 O O . ILE A 1 198 ? -20.671 3.497 27.878 1.00 74.88 198 ILE A O 1
ATOM 1631 N N . SER A 1 199 ? -19.300 1.714 27.632 1.00 72.38 199 SER A N 1
ATOM 1632 C CA . SER A 1 199 ? -20.051 0.788 28.489 1.00 72.38 199 SER A CA 1
ATOM 1633 C C . SER A 1 199 ? -20.216 1.317 29.925 1.00 72.38 199 SER A C 1
ATOM 1635 O O . SER A 1 199 ? -21.321 1.307 30.485 1.00 72.38 199 SER A O 1
ATOM 1637 N N . ASP A 1 200 ? -19.152 1.880 30.503 1.00 74.00 200 ASP A N 1
ATOM 1638 C CA . ASP A 1 200 ? -19.170 2.422 31.871 1.00 74.00 200 ASP A CA 1
ATOM 1639 C C . ASP A 1 200 ? -20.018 3.703 31.985 1.00 74.00 200 ASP A C 1
ATOM 1641 O O . ASP A 1 200 ? -20.778 3.902 32.945 1.00 74.00 200 ASP A O 1
ATOM 1645 N N . LYS A 1 201 ? -19.970 4.570 30.962 1.00 71.75 201 LYS A N 1
ATOM 1646 C CA . LYS A 1 201 ? -20.818 5.772 30.894 1.00 71.75 201 LYS A CA 1
ATOM 1647 C C . LYS A 1 201 ? -22.299 5.437 30.710 1.00 71.75 201 LYS A C 1
ATOM 1649 O O . LYS A 1 201 ? -23.143 6.099 31.314 1.00 71.75 201 LYS A O 1
ATOM 1654 N N . SER A 1 202 ? -22.645 4.423 29.913 1.00 70.50 202 SER A N 1
ATOM 1655 C CA . SER A 1 202 ? -24.044 3.985 29.791 1.00 70.50 202 SER A CA 1
ATOM 1656 C C . SER A 1 202 ? -24.579 3.403 31.100 1.00 70.50 202 SER A C 1
ATOM 1658 O O . SER A 1 202 ? -25.707 3.708 31.486 1.00 70.50 202 SER A O 1
ATOM 1660 N N . SER A 1 203 ? -23.752 2.650 31.827 1.00 68.69 203 SER A N 1
ATOM 1661 C CA . SER A 1 203 ? -24.141 1.995 33.081 1.00 68.69 203 SER A CA 1
ATOM 1662 C C . SER A 1 203 ? -24.360 2.994 34.228 1.00 68.69 203 SER A C 1
ATOM 1664 O O . SER A 1 203 ? -25.340 2.899 34.971 1.00 68.69 203 SER A O 1
ATOM 1666 N N . SER A 1 204 ? -23.507 4.018 34.339 1.00 67.44 204 SER A N 1
ATOM 1667 C CA . SER A 1 204 ? -23.655 5.086 35.345 1.00 67.44 204 SER A CA 1
ATOM 1668 C C . SER A 1 204 ? -24.863 6.000 35.087 1.00 67.44 204 SER A C 1
ATOM 1670 O O . SER A 1 204 ? -25.551 6.396 36.031 1.00 67.44 204 SER A O 1
ATOM 1672 N N . LYS A 1 205 ? -25.200 6.274 33.817 1.00 64.44 205 LYS A N 1
ATOM 1673 C CA . LYS A 1 205 ? -26.366 7.099 33.448 1.00 64.44 205 LYS A CA 1
ATOM 1674 C C . LYS A 1 205 ? -27.709 6.421 33.757 1.00 64.44 205 LYS A C 1
ATOM 1676 O O . LYS A 1 205 ? -28.682 7.115 34.047 1.00 64.44 205 LYS A O 1
ATOM 1681 N N . ILE A 1 206 ? -27.766 5.087 33.729 1.00 61.09 206 ILE A N 1
ATOM 1682 C CA . ILE A 1 206 ? -28.969 4.319 34.091 1.00 61.09 206 ILE A CA 1
ATOM 1683 C C . ILE A 1 206 ? -29.146 4.281 35.619 1.00 61.09 206 ILE A C 1
ATOM 1685 O O . ILE A 1 206 ? -30.250 4.522 36.110 1.00 61.09 206 ILE A O 1
ATOM 1689 N N . ARG A 1 207 ? -28.065 4.094 36.393 1.00 56.81 207 ARG A N 1
ATOM 1690 C CA . ARG A 1 207 ? -28.127 4.098 37.870 1.00 56.81 207 ARG A CA 1
ATOM 1691 C C . ARG A 1 207 ? -28.565 5.448 38.456 1.00 56.81 207 ARG A C 1
ATOM 1693 O O . ARG A 1 207 ? -29.381 5.465 39.376 1.00 56.81 207 ARG A O 1
ATOM 1700 N N . GLY A 1 208 ? -28.115 6.570 37.888 1.00 56.94 208 GLY A N 1
ATOM 1701 C CA . GLY A 1 208 ? -28.454 7.917 38.374 1.00 56.94 208 GLY A CA 1
ATOM 1702 C C . GLY A 1 208 ? -29.926 8.331 38.222 1.00 56.94 208 GLY A C 1
ATOM 1703 O O . GLY A 1 208 ? -30.374 9.243 38.909 1.00 56.94 208 GLY A O 1
ATOM 1704 N N . LYS A 1 209 ? -30.711 7.659 37.366 1.00 54.66 209 LYS A N 1
ATOM 1705 C CA . LYS A 1 209 ? -32.135 7.987 37.157 1.00 54.66 209 LYS A CA 1
ATOM 1706 C C . LYS A 1 209 ? -33.102 7.268 38.106 1.00 54.66 209 LYS A C 1
ATOM 1708 O O . LYS A 1 209 ? -34.254 7.683 38.190 1.00 54.66 209 L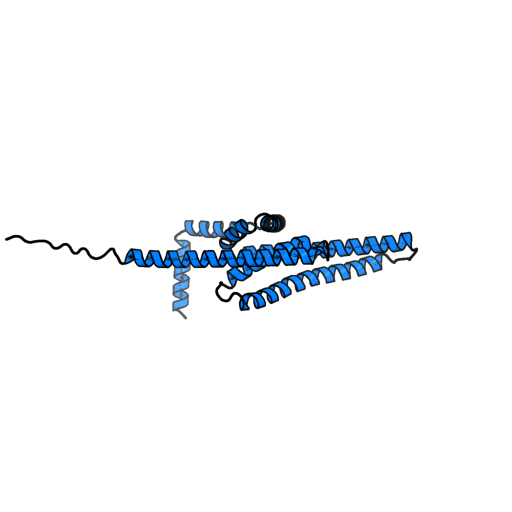YS A O 1
ATOM 1713 N N . SER A 1 210 ? -32.661 6.238 38.835 1.00 53.94 210 SER A N 1
ATOM 1714 C CA . SER A 1 210 ? -33.545 5.451 39.721 1.00 53.94 210 SER A CA 1
ATOM 1715 C C . SER A 1 210 ? -33.628 5.957 41.172 1.00 53.94 210 SER A C 1
ATOM 1717 O O . SER A 1 210 ? -34.514 5.537 41.905 1.00 53.94 210 SER A O 1
ATOM 1719 N N . SER A 1 211 ? -32.772 6.900 41.585 1.00 53.97 211 SER A N 1
ATOM 1720 C CA . SER A 1 211 ? -32.679 7.368 42.986 1.00 53.97 211 SER A CA 1
ATOM 1721 C C . SER A 1 211 ? -33.549 8.608 43.313 1.00 53.97 211 SER A C 1
ATOM 1723 O O . SER A 1 211 ? -33.603 9.068 44.449 1.00 53.97 211 SER A O 1
ATOM 1725 N N . GLY A 1 212 ? -34.262 9.180 42.331 1.00 55.03 212 GLY A N 1
ATOM 1726 C CA . GLY A 1 212 ? -34.920 10.494 42.470 1.00 55.03 212 GLY A CA 1
ATOM 1727 C C . GLY A 1 212 ? -36.426 10.523 42.780 1.00 55.03 212 GLY A C 1
ATOM 1728 O O . GLY A 1 212 ? -36.981 11.611 42.910 1.00 55.03 212 GLY A O 1
ATOM 1729 N N . LYS A 1 213 ? -37.128 9.386 42.880 1.00 54.72 213 LYS A N 1
ATOM 1730 C CA . LYS A 1 213 ? -38.592 9.353 43.100 1.00 54.72 213 LYS A CA 1
ATOM 1731 C C . LYS A 1 213 ? -38.938 8.545 44.349 1.00 54.72 213 LYS A C 1
ATOM 1733 O O . LYS A 1 213 ? -39.282 7.375 44.263 1.00 54.72 213 LYS A O 1
ATOM 1738 N N . GLY A 1 214 ? -38.833 9.170 45.520 1.00 55.72 214 GLY A N 1
ATOM 1739 C CA . GLY A 1 214 ? -39.144 8.473 46.769 1.00 55.72 214 GLY A CA 1
ATOM 1740 C C . GLY A 1 214 ? -39.036 9.290 48.052 1.00 55.72 214 GLY A C 1
ATOM 1741 O O . GLY A 1 214 ? -38.637 8.742 49.069 1.00 55.72 214 GLY A O 1
ATOM 1742 N N . LYS A 1 215 ? -39.378 10.583 48.057 1.00 54.59 215 LYS A N 1
ATOM 1743 C CA . LYS A 1 215 ? -39.708 11.282 49.313 1.00 54.59 215 LYS A CA 1
ATOM 1744 C C . LYS A 1 215 ? -41.125 11.827 49.225 1.00 54.59 215 LYS A C 1
ATOM 1746 O O . LYS A 1 215 ? -41.369 12.988 48.929 1.00 54.59 215 LYS A O 1
ATOM 1751 N N . SER A 1 216 ? -42.049 10.893 49.441 1.00 53.84 216 SER A N 1
ATOM 1752 C CA . SER A 1 216 ? -43.454 11.131 49.743 1.00 53.84 216 SER A CA 1
ATOM 1753 C C . SER A 1 216 ? -43.563 12.054 50.957 1.00 53.84 216 SER A C 1
ATOM 1755 O O . SER A 1 216 ? -43.219 11.670 52.076 1.00 53.84 216 SER A O 1
ATOM 1757 N N . SER A 1 217 ? -44.052 13.268 50.723 1.00 54.19 217 SER A N 1
ATOM 1758 C CA . SER A 1 217 ? -44.444 14.244 51.734 1.00 54.19 217 SER A CA 1
ATOM 1759 C C . SER A 1 217 ? -45.485 13.651 52.690 1.00 54.19 217 SER A C 1
ATOM 1761 O O . SER A 1 217 ? -46.679 13.641 52.403 1.00 54.19 217 SER A O 1
ATOM 1763 N N . ARG A 1 218 ? -45.048 13.173 53.861 1.00 54.03 218 ARG A N 1
ATOM 1764 C CA . ARG A 1 218 ? -45.937 12.886 54.997 1.00 54.03 218 ARG A CA 1
ATOM 1765 C C . ARG A 1 218 ? -46.375 14.221 55.609 1.00 54.03 218 ARG A C 1
ATOM 1767 O O . ARG A 1 218 ? -45.696 14.777 56.468 1.00 54.03 218 ARG A O 1
ATOM 1774 N N . LYS A 1 219 ? -47.513 14.746 55.144 1.00 58.38 219 LYS A N 1
ATOM 1775 C CA . LYS A 1 219 ? -48.254 15.826 55.813 1.00 58.38 219 LYS A CA 1
ATOM 1776 C C . LYS A 1 219 ? -48.734 15.297 57.169 1.00 58.38 219 LYS A C 1
ATOM 1778 O O . LYS A 1 219 ? -49.604 14.434 57.235 1.00 58.38 219 LYS A O 1
ATOM 1783 N N . ARG A 1 220 ? -48.118 15.780 58.248 1.00 59.69 220 ARG A N 1
ATOM 1784 C CA . ARG A 1 220 ? -48.487 15.482 59.635 1.00 59.69 220 ARG A CA 1
ATOM 1785 C C . ARG A 1 220 ? -49.638 16.417 60.016 1.00 59.69 220 ARG A C 1
ATOM 1787 O O . ARG A 1 220 ? -49.414 17.604 60.225 1.00 59.69 220 ARG A O 1
ATOM 1794 N N . ILE A 1 221 ? -50.860 15.894 60.043 1.00 56.53 221 ILE A N 1
ATOM 1795 C CA . ILE A 1 221 ? -52.029 16.580 60.605 1.00 56.53 221 ILE A CA 1
ATOM 1796 C C . ILE A 1 221 ? -51.905 16.474 62.130 1.00 56.53 221 ILE A C 1
ATOM 1798 O O . ILE A 1 221 ? -51.868 15.365 62.661 1.00 56.53 221 ILE A O 1
ATOM 1802 N N . LYS A 1 222 ? -51.775 17.611 62.819 1.00 56.59 222 LYS A N 1
ATOM 1803 C CA . LYS A 1 222 ? -51.957 17.706 64.274 1.00 56.59 222 LYS A CA 1
ATOM 1804 C C . LYS A 1 222 ? -53.429 18.041 64.537 1.00 56.59 222 LYS A C 1
ATOM 1806 O O . LYS A 1 222 ? -53.947 18.962 63.908 1.00 56.59 222 LYS A O 1
ATOM 1811 N N . ARG A 1 223 ? -54.069 17.256 65.404 1.00 61.75 223 ARG A N 1
ATOM 1812 C CA . ARG A 1 223 ? -55.269 17.643 66.154 1.00 61.75 223 ARG A CA 1
ATOM 1813 C C . ARG A 1 223 ? -54.822 18.254 67.472 1.00 61.75 223 ARG A C 1
ATOM 1815 O O . ARG A 1 223 ? -53.738 17.830 67.940 1.00 61.75 223 ARG A O 1
#